Protein AF-A0AAE4V7F0-F1 (afdb_monomer_lite)

Radius of gyration: 28.6 Å; chains: 1; bounding box: 59×64×69 Å

Organism: NCBI:txid1990687

Secondary structure (DSSP, 8-state):
--EEE---STTEEEEE---TTPPP-TTS----EEEEE--TT--HHHHHHHHHHHHTT-EEESS--SHHHHHHHHTSHHHHTT---TTHHHHHHHHHTTSPP------PEEEE-SSSEEEEEES--TT-EE-TT-EEEEEEETTEEEEEE-SSSEEEEEE---TT-EE-TT-EEEEEE---TT---S-----------TTS--HHHHHHHHHHHHTSGGG-HHHHHHHHHTT---HHHHHHHHS-TTT---S-TT---S-TTTS-HHHHHHH-GGG-

pLDDT: mean 82.43, std 15.26, range [31.97, 96.56]

InterPro domains:
  IPR000089 Biotin/lipoyl attachment [PF00364] (112-176)
  IPR000089 Biotin/lipoyl attachment [PS50968] (100-180)
  IPR001882 Biotin-binding site [PS00188] (133-150)
  IPR005482 Biotin carboxylase, C-terminal [PF02785] (2-90)
  IPR005482 Biotin carboxylase, C-terminal [SM00878] (1-90)
  IPR011053 Single hybrid motif [SSF51230] (101-176)
  IPR011054 Rudiment single hybrid motif [SSF51246] (2-92)
  IPR011764 Biotin carboxylation domain [PS50979] (1-94)
  IPR029045 ClpP/crotonase-like domain superfamily [SSF52096] (201-254)
  IPR050856 Biotin-dependent Carboxylase Complex [PTHR18866] (103-177)

Structure (mmCIF, N/CA/C/O backbone):
data_AF-A0AAE4V7F0-F1
#
_entry.id   AF-A0AAE4V7F0-F1
#
loop_
_atom_site.group_PDB
_atom_site.id
_atom_site.type_symbol
_atom_site.label_atom_id
_atom_site.label_alt_id
_atom_site.label_comp_id
_atom_site.label_asym_id
_atom_site.label_entity_id
_atom_site.label_seq_id
_atom_site.pdbx_PDB_ins_code
_atom_site.Cartn_x
_atom_site.Cartn_y
_atom_site.Cartn_z
_atom_site.occupancy
_atom_site.B_iso_or_equiv
_atom_site.auth_seq_id
_atom_site.auth_comp_id
_atom_site.auth_asym_id
_atom_site.auth_atom_id
_atom_site.pdbx_PDB_model_num
ATOM 1 N N . MET A 1 1 ? -16.427 2.294 10.944 1.00 83.00 1 MET A N 1
ATOM 2 C CA . MET A 1 1 ? -15.545 2.966 11.923 1.00 83.00 1 MET A CA 1
ATOM 3 C C . MET A 1 1 ? -16.368 3.385 13.127 1.00 83.00 1 MET A C 1
ATOM 5 O O . MET A 1 1 ? -17.255 4.218 12.983 1.00 83.00 1 MET A O 1
ATOM 9 N N . THR A 1 2 ? -16.129 2.786 14.289 1.00 87.44 2 THR A N 1
ATOM 10 C CA . THR A 1 2 ? -16.886 3.061 15.526 1.00 87.44 2 THR A CA 1
ATOM 11 C C . THR A 1 2 ? -16.327 4.257 16.291 1.00 87.44 2 THR A C 1
ATOM 13 O O . THR A 1 2 ? -17.091 5.006 16.894 1.00 87.44 2 THR A O 1
ATOM 16 N N . ARG A 1 3 ? -15.013 4.485 16.203 1.00 91.06 3 ARG A N 1
ATOM 17 C CA . ARG A 1 3 ? -14.318 5.613 16.829 1.00 91.06 3 ARG A CA 1
ATOM 18 C C . ARG A 1 3 ? -13.253 6.173 15.895 1.00 91.06 3 ARG A C 1
ATOM 20 O O . ARG A 1 3 ? -12.617 5.412 15.165 1.00 91.06 3 ARG A O 1
ATOM 27 N N . PHE A 1 4 ? -13.093 7.494 15.897 1.00 94.00 4 PHE A N 1
ATOM 28 C CA . PHE A 1 4 ? -12.139 8.189 15.039 1.00 94.00 4 PHE A CA 1
ATOM 29 C C . PHE A 1 4 ? -11.652 9.483 15.698 1.00 94.00 4 PHE A C 1
ATOM 31 O O . PHE A 1 4 ? -12.155 10.571 15.412 1.00 94.00 4 PHE A O 1
ATOM 38 N N . ASP A 1 5 ? -10.676 9.343 16.589 1.00 94.12 5 ASP A N 1
ATOM 39 C CA . ASP A 1 5 ? -10.037 10.452 17.287 1.00 94.12 5 ASP A CA 1
ATOM 40 C C . ASP A 1 5 ? -8.651 10.688 16.687 1.00 94.12 5 ASP A C 1
ATOM 42 O O . ASP A 1 5 ? -7.798 9.796 16.655 1.00 94.12 5 ASP A O 1
ATOM 46 N N . LEU A 1 6 ? -8.430 11.906 16.200 1.00 93.81 6 LEU A N 1
ATOM 47 C CA . LEU A 1 6 ? -7.173 12.327 15.598 1.00 93.81 6 LEU A CA 1
ATOM 48 C C . LEU A 1 6 ? -6.489 13.387 16.472 1.00 93.81 6 LEU A C 1
ATOM 50 O O . LEU A 1 6 ? -7.167 14.189 17.118 1.00 93.81 6 LEU A O 1
ATOM 54 N N . PRO A 1 7 ? -5.149 13.431 16.478 1.00 92.44 7 PRO A N 1
ATOM 55 C CA . PRO A 1 7 ? -4.392 14.401 17.246 1.00 92.44 7 PRO A CA 1
ATOM 56 C C . PRO A 1 7 ? -4.632 15.825 16.741 1.00 92.44 7 PRO A C 1
ATOM 58 O O . PRO A 1 7 ? -4.801 16.078 15.547 1.00 92.44 7 PRO A O 1
ATOM 61 N N . ALA A 1 8 ? -4.583 16.774 17.669 1.00 87.81 8 ALA A N 1
ATOM 62 C CA . ALA A 1 8 ? -4.685 18.200 17.399 1.00 87.81 8 ALA A CA 1
ATOM 63 C C . ALA A 1 8 ? -3.716 18.975 18.301 1.00 87.81 8 ALA A C 1
ATOM 65 O O . ALA A 1 8 ? -3.329 18.503 19.370 1.00 87.81 8 ALA A O 1
ATOM 66 N N . GLY A 1 9 ? -3.336 20.184 17.883 1.00 86.25 9 GLY A N 1
ATOM 67 C CA . GLY A 1 9 ? -2.475 21.063 18.671 1.00 86.25 9 GLY A CA 1
ATOM 68 C C . GLY A 1 9 ? -1.437 21.808 17.840 1.00 86.25 9 GLY A C 1
ATOM 69 O O . GLY A 1 9 ? -1.543 21.932 16.622 1.00 86.25 9 GLY A O 1
ATOM 70 N N . SER A 1 10 ? -0.418 22.334 18.519 1.00 88.31 10 SER A N 1
ATOM 71 C CA . SER A 1 10 ? 0.664 23.078 17.871 1.00 88.31 10 SER A CA 1
ATOM 72 C C . SER A 1 10 ? 1.594 22.154 17.080 1.00 88.31 10 SER A C 1
ATOM 74 O O . SER A 1 10 ? 1.962 21.075 17.550 1.00 88.31 10 SER A O 1
ATOM 76 N N . GLY A 1 11 ? 2.001 22.598 15.888 1.00 89.56 11 GLY A N 1
ATOM 77 C CA . GLY A 1 11 ? 2.959 21.875 15.048 1.00 89.56 11 GLY A CA 1
ATOM 78 C C . GLY A 1 11 ? 2.409 20.598 14.409 1.00 89.56 11 GLY A C 1
ATOM 79 O O . GLY A 1 11 ? 3.188 19.803 13.887 1.00 89.56 11 GLY A O 1
ATOM 80 N N . ILE A 1 12 ? 1.090 20.387 14.426 1.00 94.62 12 ILE A N 1
ATOM 81 C CA . ILE A 1 12 ? 0.436 19.267 13.749 1.00 94.62 12 ILE A CA 1
ATOM 82 C C . ILE A 1 12 ? -0.648 19.766 12.795 1.00 94.62 12 ILE A C 1
ATOM 84 O O . ILE A 1 12 ? -1.421 20.669 13.106 1.00 94.62 12 ILE A O 1
ATOM 88 N N . ARG A 1 13 ? -0.693 19.164 11.611 1.00 94.94 13 ARG A N 1
ATOM 89 C CA . ARG A 1 13 ? -1.755 19.303 10.624 1.00 94.94 13 ARG A CA 1
ATOM 90 C C . ARG A 1 13 ? -2.265 17.910 10.302 1.00 94.94 13 ARG A C 1
ATOM 92 O O . ARG A 1 13 ? -1.474 17.016 10.012 1.00 94.94 13 ARG A O 1
ATOM 99 N N . VAL A 1 14 ? -3.580 17.748 10.322 1.00 96.00 14 VAL A N 1
ATOM 100 C CA . VAL A 1 14 ? -4.224 16.502 9.923 1.00 96.00 14 VAL A CA 1
ATOM 101 C C . VAL A 1 14 ? -5.144 16.779 8.745 1.00 96.00 14 VAL A C 1
ATOM 103 O O . VAL A 1 14 ? -5.992 17.664 8.812 1.00 96.00 14 VAL A O 1
ATOM 106 N N . GLU A 1 15 ? -4.951 16.044 7.654 1.00 96.56 15 GLU A N 1
ATOM 107 C CA . GLU A 1 15 ? -5.871 16.024 6.516 1.00 96.56 15 GLU A CA 1
ATOM 108 C C . GLU A 1 15 ? -6.574 14.673 6.513 1.00 96.56 15 GLU A C 1
ATOM 110 O O . GLU A 1 15 ? -5.923 13.648 6.342 1.00 96.56 15 GLU A O 1
ATOM 115 N N . SER A 1 16 ? -7.884 14.650 6.726 1.00 94.56 16 SER A N 1
ATOM 116 C CA . SER A 1 16 ? -8.651 13.411 6.823 1.00 94.56 16 SER A CA 1
ATOM 117 C C . SER A 1 16 ? -10.005 13.574 6.156 1.00 94.56 16 SER A C 1
ATOM 119 O O . SER A 1 16 ? -10.583 14.660 6.180 1.00 94.56 16 SER A O 1
ATOM 121 N N . HIS A 1 17 ? -10.509 12.478 5.603 1.00 92.12 17 HIS A N 1
ATOM 122 C CA . HIS A 1 17 ? -11.903 12.350 5.182 1.00 92.12 17 HIS A CA 1
ATOM 123 C C . HIS A 1 17 ? -12.712 11.440 6.124 1.00 92.12 17 HIS A C 1
ATOM 125 O O . HIS A 1 17 ? -13.937 11.395 6.029 1.00 92.12 17 HIS A O 1
ATOM 131 N N . GLY A 1 18 ? -12.031 10.737 7.038 1.00 90.00 18 GLY A N 1
ATOM 132 C CA . GLY A 1 18 ? -12.641 9.853 8.022 1.00 90.00 18 GLY A CA 1
ATOM 133 C C . GLY A 1 18 ? -13.397 10.602 9.119 1.00 90.00 18 GLY A C 1
ATOM 134 O O . GLY A 1 18 ? -13.024 11.710 9.510 1.00 90.00 18 GLY A O 1
ATOM 135 N N . TYR A 1 19 ? -14.449 9.967 9.629 1.00 90.81 19 TYR A N 1
ATOM 136 C CA . TYR A 1 19 ? -15.232 10.410 10.781 1.00 90.81 19 TYR A CA 1
ATOM 137 C C . TYR A 1 19 ? -15.873 9.202 11.480 1.00 90.81 19 TYR A C 1
ATOM 139 O O . TYR A 1 19 ? -16.030 8.129 10.890 1.00 90.81 19 TYR A O 1
ATOM 147 N N . ALA A 1 20 ? -16.243 9.353 12.754 1.00 91.56 20 ALA A N 1
ATOM 148 C CA . ALA A 1 20 ? -16.927 8.296 13.497 1.00 91.56 20 ALA A CA 1
ATOM 149 C C . ALA A 1 20 ? -18.285 7.969 12.848 1.00 91.56 20 ALA A C 1
ATOM 151 O O . ALA A 1 20 ? -19.056 8.868 12.518 1.00 91.56 20 ALA A O 1
ATOM 152 N N . GLY A 1 21 ? -18.570 6.683 12.651 1.00 87.69 21 GLY A N 1
ATOM 153 C CA . GLY A 1 21 ? -19.746 6.199 11.922 1.00 87.69 21 GLY A CA 1
ATOM 154 C C . GLY A 1 21 ? -19.532 6.007 10.416 1.00 87.69 21 GLY A C 1
ATOM 155 O O . GLY A 1 21 ? -20.387 5.413 9.765 1.00 87.69 21 GLY A O 1
ATOM 156 N N . MET A 1 22 ? -18.395 6.436 9.853 1.00 87.44 22 MET A N 1
ATOM 157 C CA . MET A 1 22 ? -18.078 6.194 8.444 1.00 87.44 22 MET A CA 1
ATOM 158 C C . MET A 1 22 ? -17.949 4.688 8.154 1.00 87.44 22 MET A C 1
ATOM 160 O O . MET A 1 22 ? -17.312 3.942 8.910 1.00 87.44 22 MET A O 1
ATOM 164 N N . GLN A 1 23 ? -18.525 4.249 7.033 1.00 84.31 23 GLN A N 1
ATOM 165 C CA . GLN A 1 23 ? -18.291 2.924 6.462 1.00 84.31 23 GLN A CA 1
ATOM 166 C C . GLN A 1 23 ? -17.117 3.002 5.486 1.00 84.31 23 GLN A C 1
ATOM 168 O O . GLN A 1 23 ? -17.181 3.725 4.494 1.00 84.31 23 GLN A O 1
ATOM 173 N N . ALA A 1 24 ? -16.037 2.281 5.785 1.00 75.56 24 ALA A N 1
ATOM 174 C CA . ALA A 1 24 ? -14.955 2.099 4.830 1.00 75.56 24 ALA A CA 1
ATOM 175 C C . ALA A 1 24 ? -15.425 1.112 3.754 1.00 75.56 24 ALA A C 1
ATOM 177 O O . ALA A 1 24 ? -15.956 0.052 4.081 1.00 75.56 24 ALA A O 1
ATOM 178 N N . THR A 1 25 ? -15.263 1.485 2.489 1.00 77.62 25 THR A N 1
ATOM 179 C CA . THR A 1 25 ? -15.604 0.661 1.324 1.00 77.62 25 THR A CA 1
ATOM 180 C C . THR A 1 25 ? -14.335 0.366 0.534 1.00 77.62 25 THR A C 1
ATOM 182 O O . THR A 1 25 ? -13.353 1.099 0.637 1.00 77.62 25 THR A O 1
ATOM 185 N N . ASN A 1 26 ? -14.360 -0.693 -0.273 1.00 80.19 26 ASN A N 1
ATOM 186 C CA . ASN A 1 26 ? -13.232 -1.062 -1.134 1.00 80.19 26 ASN A CA 1
ATOM 187 C C . ASN A 1 26 ? -13.274 -0.369 -2.507 1.00 80.19 26 ASN A C 1
ATOM 189 O O . ASN A 1 26 ? -12.434 -0.643 -3.359 1.00 80.19 26 ASN A O 1
ATOM 193 N N . ASP A 1 27 ? -14.242 0.523 -2.729 1.00 81.69 27 ASP A N 1
ATOM 194 C CA . ASP A 1 27 ? -14.439 1.206 -4.012 1.00 81.69 27 ASP A CA 1
ATOM 195 C C . ASP A 1 27 ? -13.443 2.360 -4.234 1.00 81.69 27 ASP A C 1
ATOM 197 O O . ASP A 1 27 ? -13.333 2.890 -5.342 1.00 81.69 27 ASP A O 1
ATOM 201 N N . TYR A 1 28 ? -12.717 2.764 -3.186 1.00 86.94 28 TYR A N 1
ATOM 202 C CA . TYR A 1 28 ? -11.815 3.915 -3.180 1.00 86.94 28 TYR A CA 1
ATOM 203 C C . TYR A 1 28 ? -10.464 3.589 -2.532 1.00 86.94 28 TYR A C 1
ATOM 205 O O . TYR A 1 28 ? -10.273 2.534 -1.932 1.00 86.94 28 TYR A O 1
ATOM 213 N N . ASP A 1 29 ? -9.519 4.526 -2.651 1.00 88.50 29 ASP A N 1
ATOM 214 C CA . ASP A 1 29 ? -8.223 4.466 -1.966 1.00 88.50 29 ASP A CA 1
ATOM 215 C C . ASP A 1 29 ? -8.421 4.338 -0.436 1.00 88.50 29 ASP A C 1
ATOM 217 O O . ASP A 1 29 ? -9.157 5.144 0.145 1.00 88.50 29 ASP A O 1
ATOM 221 N N . PRO A 1 30 ? -7.761 3.372 0.239 1.00 88.38 30 PRO A N 1
ATOM 222 C CA . PRO A 1 30 ? -7.876 3.161 1.685 1.00 88.38 30 PRO A CA 1
ATOM 223 C C . PRO A 1 30 ? -7.261 4.273 2.561 1.00 88.38 30 PRO A C 1
ATOM 225 O O . PRO A 1 30 ? -7.275 4.160 3.791 1.00 88.38 30 PRO A O 1
ATOM 228 N N . LEU A 1 31 ? -6.695 5.342 1.990 1.00 94.38 31 LEU A N 1
ATOM 229 C CA . LEU A 1 31 ? -6.087 6.443 2.743 1.00 94.38 31 LEU A CA 1
ATOM 230 C C . LEU A 1 31 ? -7.087 7.189 3.652 1.00 94.38 31 LEU A C 1
ATOM 232 O O . LEU A 1 31 ? -7.765 8.121 3.226 1.00 94.38 31 LEU A O 1
ATOM 236 N N . LEU A 1 32 ? -7.091 6.872 4.951 1.00 93.00 32 LEU A N 1
ATOM 237 C CA . LEU A 1 32 ? -7.962 7.523 5.944 1.00 93.00 32 LEU A CA 1
ATOM 238 C C . LEU A 1 32 ? -7.552 8.969 6.265 1.00 93.00 32 LEU A C 1
ATOM 240 O O . LEU A 1 32 ? -8.375 9.886 6.185 1.00 93.00 32 LEU A O 1
ATOM 244 N N . ALA A 1 33 ? -6.285 9.172 6.637 1.00 94.88 33 ALA A N 1
ATOM 245 C CA . ALA A 1 33 ? -5.770 10.457 7.097 1.00 94.88 33 ALA A CA 1
ATOM 246 C C . ALA A 1 33 ? -4.270 10.622 6.808 1.00 94.88 33 ALA A C 1
ATOM 248 O O . ALA A 1 33 ? -3.502 9.661 6.842 1.00 94.88 33 ALA A O 1
ATOM 249 N N . LYS A 1 34 ? -3.842 11.868 6.597 1.00 96.31 34 LYS A N 1
ATOM 250 C CA . LYS A 1 34 ? -2.440 12.290 6.542 1.00 96.31 34 LYS A CA 1
ATOM 251 C C . LYS A 1 34 ? -2.108 13.059 7.811 1.00 96.31 34 LYS A C 1
ATOM 253 O O . LYS A 1 34 ? -2.697 14.108 8.076 1.00 96.31 34 LYS A O 1
ATOM 258 N N . ILE A 1 35 ? -1.145 12.547 8.569 1.00 95.88 35 ILE A N 1
ATOM 259 C CA . ILE A 1 35 ? -0.650 13.175 9.794 1.00 95.88 35 ILE A CA 1
ATOM 260 C C . ILE A 1 35 ? 0.660 13.884 9.472 1.00 95.88 35 ILE A C 1
ATOM 262 O O . ILE A 1 35 ? 1.642 13.250 9.094 1.00 95.88 35 ILE A O 1
ATOM 266 N N . ILE A 1 36 ? 0.669 15.207 9.594 1.00 95.56 36 ILE A N 1
ATOM 267 C CA . ILE A 1 36 ? 1.799 16.048 9.204 1.00 95.56 36 ILE A CA 1
ATOM 268 C C . ILE A 1 36 ? 2.280 16.797 10.439 1.00 95.56 36 ILE A C 1
ATOM 270 O O . ILE A 1 36 ? 1.576 17.650 10.980 1.00 95.56 36 ILE A O 1
ATOM 274 N N . VAL A 1 37 ? 3.502 16.504 10.870 1.00 94.69 37 VAL A N 1
ATOM 275 C CA . VAL A 1 37 ? 4.146 17.178 11.998 1.00 94.69 37 VAL A CA 1
ATOM 276 C C . VAL A 1 37 ? 5.255 18.088 11.493 1.00 94.69 37 VAL A C 1
ATOM 278 O O . VAL A 1 37 ? 6.054 17.706 10.642 1.00 94.69 37 VAL A O 1
ATOM 281 N N . HIS A 1 38 ? 5.315 19.298 12.038 1.00 93.44 38 HIS A N 1
ATOM 282 C CA . HIS A 1 38 ? 6.357 20.269 11.739 1.00 93.44 38 HIS A CA 1
ATOM 283 C C . HIS A 1 38 ? 6.730 21.061 12.993 1.00 93.44 38 HIS A C 1
ATOM 285 O O . HIS A 1 38 ? 5.889 21.368 13.840 1.00 93.44 38 HIS A O 1
ATOM 291 N N . ARG A 1 39 ? 8.010 21.419 13.110 1.00 93.19 39 ARG A N 1
ATOM 292 C CA . ARG A 1 39 ? 8.510 22.273 14.189 1.00 93.19 39 ARG A CA 1
ATOM 293 C C . ARG A 1 39 ? 9.669 23.119 13.672 1.00 93.19 39 ARG A C 1
ATOM 295 O O . ARG A 1 39 ? 10.677 22.582 13.221 1.00 93.19 39 ARG A O 1
ATOM 302 N N . LEU A 1 40 ? 9.517 24.441 13.716 1.00 90.81 40 LEU A N 1
ATOM 303 C CA . LEU A 1 40 ? 10.538 25.367 13.228 1.00 90.81 40 LEU A CA 1
ATOM 304 C C . LEU A 1 40 ? 11.776 25.330 14.140 1.00 90.81 40 LEU A C 1
ATOM 306 O O . LEU A 1 40 ? 11.641 25.370 15.360 1.00 90.81 40 LEU A O 1
ATOM 310 N N . GLY A 1 41 ? 12.971 25.255 13.547 1.00 90.75 41 GLY A N 1
ATOM 311 C CA . GLY A 1 41 ? 14.244 25.248 14.282 1.00 90.75 41 GLY A CA 1
ATOM 312 C C . GLY A 1 41 ? 14.538 23.966 15.072 1.00 90.75 41 GLY A C 1
ATOM 313 O O . GLY A 1 41 ? 15.456 23.962 15.887 1.00 90.75 41 GLY A O 1
ATOM 314 N N . ALA A 1 42 ? 13.771 22.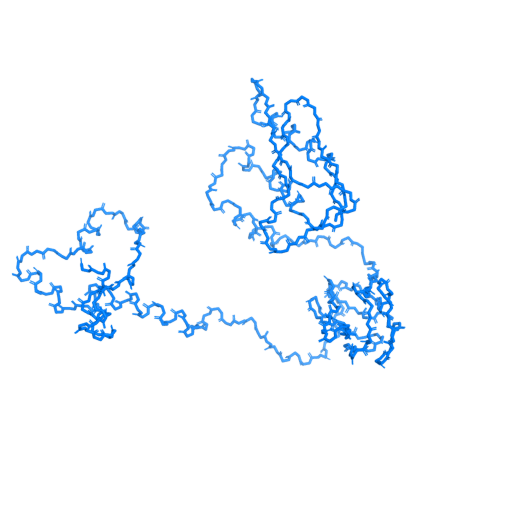894 14.859 1.00 90.81 42 ALA A N 1
ATOM 315 C CA . ALA A 1 42 ? 13.957 21.619 15.542 1.00 90.81 42 ALA A CA 1
ATOM 316 C C . ALA A 1 42 ? 14.861 20.659 14.761 1.00 90.81 42 ALA A C 1
ATOM 318 O O . ALA A 1 42 ? 14.924 20.701 13.531 1.00 90.81 42 ALA A O 1
ATOM 319 N N . THR A 1 43 ? 15.526 19.754 15.477 1.00 91.44 43 THR A N 1
ATOM 320 C CA . THR A 1 43 ? 16.252 18.637 14.859 1.00 91.44 43 THR A CA 1
ATOM 321 C C . THR A 1 43 ? 15.285 17.546 14.396 1.00 91.44 43 THR A C 1
ATOM 323 O O . THR A 1 43 ? 14.172 17.430 14.917 1.00 91.44 43 THR A O 1
ATOM 326 N N . LEU A 1 44 ? 15.716 16.694 13.458 1.00 89.62 44 LEU A N 1
ATOM 327 C CA . LEU A 1 44 ? 14.916 15.551 13.000 1.00 89.62 44 LEU A CA 1
ATOM 328 C C . LEU A 1 44 ? 14.460 14.670 14.174 1.00 89.62 44 LEU A C 1
ATOM 330 O O . LEU A 1 44 ? 13.284 14.343 14.269 1.00 89.62 44 LEU A O 1
ATOM 334 N N . ALA A 1 45 ? 15.353 14.377 15.124 1.00 89.38 45 ALA A N 1
ATOM 335 C CA . ALA A 1 45 ? 15.023 13.599 16.320 1.00 89.38 45 ALA A CA 1
ATOM 336 C C . ALA A 1 45 ? 13.903 14.240 17.164 1.00 89.38 45 ALA A C 1
ATOM 338 O O . ALA A 1 45 ? 13.017 13.543 17.652 1.00 89.38 45 ALA A O 1
ATOM 339 N N . GLN A 1 46 ? 13.896 15.570 17.305 1.00 91.19 46 GLN A N 1
ATOM 340 C CA . GLN A 1 46 ? 12.834 16.284 18.023 1.00 91.19 46 GLN A CA 1
ATOM 341 C C . GLN A 1 46 ? 11.496 16.245 17.274 1.00 91.19 46 GLN A C 1
ATOM 343 O O . GLN A 1 46 ? 10.443 16.174 17.910 1.00 91.19 46 GLN A O 1
ATOM 348 N N . VAL A 1 47 ? 11.527 16.298 15.939 1.00 93.50 47 VAL A N 1
ATOM 349 C CA . VAL A 1 47 ? 10.331 16.170 15.094 1.00 93.50 47 VAL A CA 1
ATOM 350 C C . VAL A 1 47 ? 9.773 14.748 15.163 1.00 93.50 47 VAL A C 1
ATOM 352 O O . VAL A 1 47 ? 8.572 14.593 15.364 1.00 93.50 47 VAL A O 1
ATOM 355 N N . LEU A 1 48 ? 10.629 13.725 15.075 1.00 92.75 48 LEU A N 1
ATOM 356 C CA . LEU A 1 48 ? 10.240 12.315 15.188 1.00 92.75 48 LEU A CA 1
ATOM 357 C C . LEU A 1 48 ? 9.656 11.993 16.569 1.00 92.75 48 LEU A C 1
ATOM 359 O O . LEU A 1 48 ? 8.612 11.358 16.650 1.00 92.75 48 LEU A O 1
ATOM 363 N N . ALA A 1 49 ? 10.256 12.500 17.651 1.00 90.75 49 ALA A N 1
ATOM 364 C CA . ALA A 1 49 ? 9.710 12.336 18.999 1.00 90.75 49 ALA A CA 1
ATOM 365 C C . ALA A 1 49 ? 8.334 13.010 19.161 1.00 90.75 49 ALA A C 1
ATOM 367 O O . ALA A 1 49 ? 7.435 12.462 19.806 1.00 90.75 49 ALA A O 1
ATOM 368 N N . HIS A 1 50 ? 8.145 14.193 18.557 1.00 92.00 50 HIS A N 1
ATOM 369 C CA . HIS A 1 50 ? 6.830 14.841 18.525 1.00 92.00 50 HIS A CA 1
ATOM 370 C C . HIS A 1 50 ? 5.833 14.010 17.721 1.00 92.00 50 HIS A C 1
ATOM 372 O O . HIS A 1 50 ? 4.724 13.801 18.197 1.00 92.00 50 HIS A O 1
ATOM 378 N N . LEU A 1 51 ? 6.226 13.504 16.549 1.00 94.62 51 LEU A N 1
ATOM 379 C CA . LEU A 1 51 ? 5.388 12.639 15.723 1.00 94.62 51 LEU A CA 1
ATOM 380 C C . LEU A 1 51 ? 4.948 11.390 16.488 1.00 94.62 51 LEU A C 1
ATOM 382 O O . LEU A 1 51 ? 3.749 11.150 16.568 1.00 94.62 51 LEU A O 1
ATOM 386 N N . GLU A 1 52 ? 5.869 10.670 17.124 1.00 92.56 52 GLU A N 1
ATOM 387 C CA . GLU A 1 52 ? 5.547 9.468 17.901 1.00 92.56 52 GLU A CA 1
ATOM 388 C C . GLU A 1 52 ? 4.562 9.762 19.044 1.00 92.56 52 GLU A C 1
ATOM 390 O O . GLU A 1 52 ? 3.595 9.029 19.246 1.00 92.56 52 GLU A O 1
ATOM 395 N N . THR A 1 53 ? 4.734 10.899 19.729 1.00 91.38 53 THR A N 1
ATOM 396 C CA . THR A 1 53 ? 3.781 11.356 20.755 1.00 91.38 53 THR A CA 1
ATOM 397 C C . THR A 1 53 ? 2.385 11.576 20.162 1.00 91.38 53 THR A C 1
ATOM 399 O O . THR A 1 53 ? 1.392 11.148 20.743 1.00 91.38 53 THR A O 1
ATOM 402 N N . GLN A 1 54 ? 2.290 12.221 18.992 1.00 93.38 54 GLN A N 1
ATOM 403 C CA . GLN A 1 54 ? 1.003 12.480 18.334 1.00 93.38 54 GLN A CA 1
ATOM 404 C C . GLN A 1 54 ? 0.349 11.199 17.804 1.00 93.38 54 GLN A C 1
ATOM 406 O O . GLN A 1 54 ? -0.871 11.066 17.893 1.00 93.38 54 GLN A O 1
ATOM 411 N N . LEU A 1 55 ? 1.134 10.246 17.292 1.00 93.06 55 LEU A N 1
ATOM 412 C CA . LEU A 1 55 ? 0.621 8.942 16.867 1.00 93.06 55 LEU A CA 1
ATOM 413 C C . LEU A 1 55 ? 0.028 8.154 18.042 1.00 93.06 55 LEU A C 1
ATOM 415 O O . LEU A 1 55 ? -0.952 7.439 17.854 1.00 93.06 55 LEU A O 1
ATOM 419 N N . GLY A 1 56 ? 0.558 8.331 19.257 1.00 90.19 56 GLY A N 1
ATOM 420 C CA . GLY A 1 56 ? -0.001 7.747 20.480 1.00 90.19 56 GLY A CA 1
ATOM 421 C C . GLY A 1 56 ? -1.383 8.280 20.877 1.00 90.19 56 GLY A C 1
ATOM 422 O O . GLY A 1 56 ? -2.064 7.642 21.673 1.00 90.19 56 GLY A O 1
ATOM 423 N N . HIS A 1 57 ? -1.813 9.422 20.332 1.00 91.25 57 HIS A N 1
ATOM 424 C CA . HIS A 1 57 ? -3.141 9.993 20.584 1.00 91.25 57 HIS A CA 1
ATOM 425 C C . HIS A 1 57 ? -4.187 9.569 19.541 1.00 91.25 57 HIS A C 1
ATOM 427 O O . HIS A 1 57 ? -5.361 9.902 19.694 1.00 91.25 57 HIS A O 1
ATOM 433 N N . ILE A 1 58 ? -3.779 8.877 18.470 1.00 94.31 58 ILE A N 1
ATOM 434 C CA . ILE A 1 58 ? -4.701 8.414 17.429 1.00 94.31 58 ILE A CA 1
ATOM 435 C C . ILE A 1 58 ? -5.489 7.218 17.958 1.00 94.31 58 ILE A C 1
ATOM 437 O O . ILE A 1 58 ? -4.902 6.211 18.353 1.00 94.31 58 ILE A O 1
ATOM 441 N N . VAL A 1 59 ? -6.817 7.304 17.890 1.00 93.81 59 VAL A N 1
ATOM 442 C CA . VAL A 1 59 ? -7.713 6.183 18.187 1.00 93.81 59 VAL A CA 1
ATOM 443 C C . VAL A 1 59 ? -8.640 5.967 17.001 1.00 93.81 59 VAL A C 1
ATOM 445 O O . VAL A 1 59 ? -9.508 6.789 16.714 1.00 93.81 59 VAL A O 1
ATOM 448 N N . ILE A 1 60 ? -8.458 4.847 16.305 1.00 92.31 60 ILE A N 1
ATOM 449 C CA . ILE A 1 60 ? -9.305 4.434 15.186 1.00 92.31 60 ILE A CA 1
ATOM 450 C C . ILE A 1 60 ? -9.799 3.024 15.483 1.00 92.31 60 ILE A C 1
ATOM 452 O O . ILE A 1 60 ? -8.997 2.105 15.616 1.00 92.31 60 ILE A O 1
ATOM 456 N N . GLU A 1 61 ? -11.116 2.861 15.582 1.00 91.25 61 GLU A N 1
ATOM 457 C CA . GLU A 1 61 ? -11.750 1.579 15.895 1.00 91.25 61 GLU A CA 1
ATOM 458 C C . GLU A 1 61 ? -12.751 1.176 14.804 1.00 91.25 61 GLU A C 1
ATOM 460 O O . GLU A 1 61 ? -13.378 2.010 14.135 1.00 91.25 61 GLU A O 1
ATOM 465 N N . GLY A 1 62 ? -12.919 -0.134 14.627 1.00 86.06 62 GLY A N 1
ATOM 466 C CA . GLY A 1 62 ? -13.851 -0.723 13.665 1.00 86.06 62 GLY A CA 1
ATOM 467 C C . GLY A 1 62 ? -13.337 -0.802 12.224 1.00 86.06 62 GLY A C 1
ATOM 468 O O . GLY A 1 62 ? -14.104 -1.191 11.352 1.00 86.06 62 GLY A O 1
ATOM 469 N N . VAL A 1 63 ? -12.081 -0.425 11.963 1.00 87.56 63 VAL A N 1
ATOM 470 C CA . VAL A 1 63 ? -11.354 -0.724 10.716 1.00 87.56 63 VAL A CA 1
ATOM 471 C C . VAL A 1 63 ? -9.882 -1.007 11.040 1.00 87.56 63 VAL A C 1
ATOM 473 O O . VAL A 1 63 ? -9.326 -0.332 11.911 1.00 87.56 63 VAL A O 1
ATOM 476 N N . PRO A 1 64 ? -9.232 -1.977 10.373 1.00 84.94 64 PRO A N 1
ATOM 477 C CA . PRO A 1 64 ? -7.796 -2.182 10.519 1.00 84.94 64 PRO A CA 1
ATOM 478 C C . PRO A 1 64 ? -7.026 -0.985 9.942 1.00 84.94 64 PRO A C 1
ATOM 480 O O . PRO A 1 64 ? -7.434 -0.391 8.944 1.00 84.94 64 PRO A O 1
ATOM 483 N N . THR A 1 65 ? -5.900 -0.626 10.562 1.00 89.44 65 THR A N 1
ATOM 484 C CA . THR A 1 65 ? -5.034 0.467 10.091 1.00 89.44 65 THR A CA 1
ATOM 485 C C . THR A 1 65 ? -3.569 0.050 10.107 1.00 89.44 65 THR A C 1
ATOM 487 O O . THR A 1 65 ? -3.158 -0.806 10.888 1.00 89.44 65 THR A O 1
ATOM 490 N N . ASN A 1 66 ? -2.753 0.699 9.278 1.00 92.06 66 ASN A N 1
ATOM 491 C CA . ASN A 1 66 ? -1.302 0.510 9.263 1.00 92.06 66 ASN A CA 1
ATOM 492 C C . ASN A 1 66 ? -0.573 1.310 10.363 1.00 92.06 66 ASN A C 1
ATOM 494 O O . ASN A 1 66 ? 0.654 1.378 10.347 1.00 92.06 66 ASN A O 1
ATOM 498 N N . LEU A 1 67 ? -1.287 1.911 11.324 1.00 91.94 67 LEU A N 1
ATOM 499 C CA . LEU A 1 67 ? -0.687 2.716 12.391 1.00 91.94 67 LEU A CA 1
ATOM 500 C C . LEU A 1 67 ? 0.388 1.957 13.199 1.00 91.94 67 LEU A C 1
ATOM 502 O O . LEU A 1 67 ? 1.452 2.540 13.419 1.00 91.94 67 LEU A O 1
ATOM 506 N N . PRO A 1 68 ? 0.198 0.678 13.595 1.00 89.69 68 PRO A N 1
ATOM 507 C CA . PRO A 1 68 ? 1.242 -0.075 14.294 1.00 89.69 68 PRO A CA 1
ATOM 508 C C . PRO A 1 68 ? 2.513 -0.243 13.453 1.00 89.69 68 PRO A C 1
ATOM 510 O O . PRO A 1 68 ? 3.618 -0.062 13.963 1.00 89.69 68 PRO A O 1
ATOM 513 N N . LEU A 1 69 ? 2.359 -0.509 12.150 1.00 90.12 69 LEU A N 1
ATOM 514 C CA . LEU A 1 69 ? 3.480 -0.609 11.215 1.00 90.12 69 LEU A CA 1
ATOM 515 C C . LEU A 1 69 ? 4.229 0.724 11.113 1.00 90.12 69 LEU A C 1
ATOM 517 O O . LEU A 1 69 ? 5.451 0.743 11.221 1.00 90.12 69 LEU A O 1
ATOM 521 N N . LEU A 1 70 ? 3.513 1.840 10.951 1.00 92.88 70 LEU A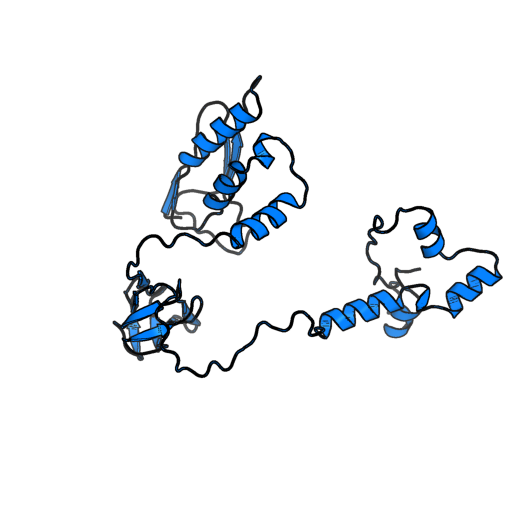 N 1
ATOM 522 C CA . LEU A 1 70 ? 4.128 3.166 10.850 1.00 92.88 70 LEU A CA 1
ATOM 523 C C . LEU A 1 70 ? 4.942 3.516 12.102 1.00 92.88 70 LEU A C 1
ATOM 525 O O . LEU A 1 70 ? 6.064 4.000 11.977 1.00 92.88 70 LEU A O 1
ATOM 529 N N . ARG A 1 71 ? 4.421 3.223 13.300 1.00 91.50 71 ARG A N 1
ATOM 530 C CA . ARG A 1 71 ? 5.150 3.428 14.564 1.00 91.50 71 ARG A CA 1
ATOM 531 C C . ARG A 1 71 ? 6.397 2.549 14.654 1.00 91.50 71 ARG A C 1
ATOM 533 O O . ARG A 1 71 ? 7.459 3.023 15.042 1.00 91.50 71 ARG A O 1
ATOM 540 N N . SER A 1 72 ? 6.286 1.290 14.233 1.00 91.31 72 SER A N 1
ATOM 541 C CA . SER A 1 72 ? 7.415 0.355 14.211 1.00 91.31 72 SER A CA 1
ATOM 542 C C . SER A 1 72 ? 8.522 0.802 13.247 1.00 91.31 72 SER A C 1
ATOM 544 O O . SER A 1 72 ? 9.702 0.775 13.596 1.00 91.31 72 SER A O 1
ATOM 546 N N . VAL A 1 73 ? 8.144 1.302 12.066 1.00 91.25 73 VAL A N 1
ATOM 547 C CA . VAL A 1 73 ? 9.076 1.867 11.083 1.00 91.25 73 VAL A CA 1
ATOM 548 C C . VAL A 1 73 ? 9.755 3.125 11.627 1.00 91.25 73 VAL A C 1
ATOM 550 O O . VAL A 1 73 ? 10.970 3.247 11.511 1.00 91.25 73 VAL A O 1
ATOM 553 N N . LEU A 1 74 ? 9.007 4.040 12.255 1.00 91.25 74 LEU A N 1
ATOM 554 C CA . LEU A 1 74 ? 9.555 5.275 12.837 1.00 91.25 74 LEU A CA 1
ATOM 555 C C . LEU A 1 74 ? 10.572 5.022 13.959 1.00 91.25 74 LEU A C 1
ATOM 557 O O . LEU A 1 74 ? 11.435 5.870 14.192 1.00 91.25 74 LEU A O 1
ATOM 561 N N . ALA A 1 75 ? 10.483 3.874 14.633 1.00 89.19 75 ALA A N 1
ATOM 562 C CA . ALA A 1 75 ? 11.432 3.457 15.658 1.00 89.19 75 ALA A CA 1
ATOM 563 C C . ALA A 1 75 ? 12.750 2.888 15.090 1.00 89.19 75 ALA A C 1
ATOM 565 O O . ALA A 1 75 ? 13.706 2.723 15.851 1.00 89.19 75 ALA A O 1
ATOM 566 N N . ASP A 1 76 ? 12.840 2.594 13.784 1.00 91.00 76 ASP A N 1
ATOM 567 C CA . ASP A 1 76 ? 14.073 2.080 13.176 1.00 91.00 76 ASP A CA 1
ATOM 568 C C . ASP A 1 76 ? 15.176 3.168 13.198 1.00 91.00 76 ASP A C 1
ATOM 570 O O . ASP A 1 76 ? 14.958 4.298 12.736 1.00 91.00 76 ASP A O 1
ATOM 574 N N . PRO A 1 77 ? 16.391 2.854 13.697 1.00 89.44 77 PRO A N 1
ATOM 575 C CA . PRO A 1 77 ? 17.508 3.795 13.734 1.00 89.44 77 PRO A CA 1
ATOM 576 C C . PRO A 1 77 ? 17.833 4.443 12.381 1.00 89.44 77 PRO A C 1
ATOM 578 O O . PRO A 1 77 ? 18.268 5.600 12.357 1.00 89.44 77 PRO A O 1
ATOM 581 N N . ALA A 1 78 ? 17.586 3.751 11.263 1.00 90.31 78 ALA A N 1
ATOM 582 C CA . ALA A 1 78 ? 17.810 4.270 9.917 1.00 90.31 78 ALA A CA 1
ATOM 583 C C . ALA A 1 78 ? 16.961 5.515 9.609 1.00 90.31 78 ALA A C 1
ATOM 585 O O . ALA A 1 78 ? 17.440 6.405 8.902 1.00 90.31 78 ALA A O 1
ATOM 586 N N . ILE A 1 79 ? 15.754 5.627 10.183 1.00 90.94 79 ILE A N 1
ATOM 587 C CA . ILE A 1 79 ? 14.908 6.824 10.062 1.00 90.94 79 ILE A CA 1
ATOM 588 C C . ILE A 1 79 ? 15.565 8.002 10.780 1.00 90.94 79 ILE A C 1
ATOM 590 O O . ILE A 1 79 ? 15.747 9.074 10.203 1.00 90.94 79 ILE A O 1
ATOM 594 N N . SER A 1 80 ? 15.959 7.797 12.040 1.00 86.75 80 SER A N 1
ATOM 595 C CA . SER A 1 80 ? 16.559 8.854 12.863 1.00 86.75 80 SER A CA 1
ATOM 596 C C . SER A 1 80 ? 17.907 9.340 12.316 1.00 86.75 80 SER A C 1
ATOM 598 O O . SER A 1 80 ? 18.232 10.521 12.440 1.00 86.75 80 SER A O 1
ATOM 600 N N . GLY A 1 81 ? 18.659 8.441 11.671 1.00 86.00 81 GLY A N 1
ATOM 601 C CA . GLY A 1 81 ? 19.931 8.730 11.013 1.00 86.00 81 GLY A CA 1
ATOM 602 C C . GLY A 1 81 ? 19.810 9.236 9.573 1.00 86.00 81 GLY A C 1
ATOM 603 O O . GLY A 1 81 ? 20.828 9.596 8.987 1.00 86.00 81 GLY A O 1
ATOM 604 N N . GLY A 1 82 ? 18.605 9.263 8.988 1.00 86.19 82 GLY A N 1
ATOM 605 C CA . GLY A 1 82 ? 18.388 9.679 7.598 1.00 86.19 82 GLY A CA 1
ATOM 606 C C . GLY A 1 82 ? 19.020 8.750 6.551 1.00 86.19 82 GLY A C 1
ATOM 607 O O . GLY A 1 82 ? 19.275 9.178 5.430 1.00 86.19 82 GLY A O 1
ATOM 608 N N . ALA A 1 83 ? 19.283 7.490 6.900 1.00 88.06 83 ALA A N 1
ATOM 609 C CA . ALA A 1 83 ? 19.979 6.511 6.062 1.00 88.06 83 ALA A CA 1
ATOM 610 C C . ALA A 1 83 ? 19.010 5.660 5.214 1.00 88.06 83 ALA A C 1
ATOM 612 O O . ALA A 1 83 ? 19.214 4.461 5.033 1.00 88.06 83 ALA A O 1
ATOM 613 N N . MET A 1 84 ? 17.922 6.265 4.733 1.00 91.31 84 MET A N 1
ATOM 614 C CA . MET A 1 84 ? 16.851 5.564 4.020 1.00 91.31 84 MET A CA 1
ATOM 615 C C . MET A 1 84 ? 17.101 5.534 2.509 1.00 91.31 84 MET A C 1
ATOM 617 O O . MET A 1 84 ? 17.454 6.548 1.907 1.00 91.31 84 MET A O 1
ATOM 621 N N . THR A 1 85 ? 16.844 4.388 1.884 1.00 93.75 85 THR A N 1
ATOM 622 C CA . THR A 1 85 ? 16.784 4.218 0.424 1.00 93.75 85 THR A CA 1
ATOM 623 C C . THR A 1 85 ? 15.336 4.021 -0.025 1.00 93.75 85 THR A C 1
ATOM 625 O O . THR A 1 85 ? 14.429 3.864 0.792 1.00 93.75 85 THR A O 1
ATOM 628 N N . THR A 1 86 ? 15.094 3.974 -1.336 1.00 93.75 86 THR A N 1
ATOM 629 C CA . THR A 1 86 ? 13.761 3.651 -1.870 1.00 93.75 86 THR A CA 1
ATOM 630 C C . THR A 1 86 ? 13.334 2.204 -1.610 1.00 93.75 86 THR A C 1
ATOM 632 O O . THR A 1 86 ? 12.146 1.929 -1.688 1.00 93.75 86 THR A O 1
ATOM 635 N N . SER A 1 87 ? 14.269 1.297 -1.298 1.00 92.81 87 SER A N 1
ATOM 636 C CA . SER A 1 87 ? 13.986 -0.102 -0.927 1.00 92.81 87 SER A CA 1
ATOM 637 C C . SER A 1 87 ? 13.786 -0.305 0.576 1.00 92.81 87 SER A C 1
ATOM 639 O O . SER A 1 87 ? 13.434 -1.398 1.004 1.00 92.81 87 SER A O 1
ATOM 641 N N . PHE A 1 88 ? 14.009 0.731 1.393 1.00 93.44 88 PHE A N 1
ATOM 642 C CA . PHE A 1 88 ? 14.099 0.594 2.846 1.00 93.44 88 PHE A CA 1
ATOM 643 C C . PHE A 1 88 ? 12.879 -0.091 3.476 1.00 93.44 88 PHE A C 1
ATOM 645 O O . PHE A 1 88 ? 13.042 -0.913 4.372 1.00 93.44 88 PHE A O 1
ATOM 652 N N . VAL A 1 89 ? 11.664 0.243 3.030 1.00 90.88 89 VAL A N 1
ATOM 653 C CA . VAL A 1 89 ? 10.435 -0.341 3.591 1.00 90.88 89 VAL A CA 1
ATOM 654 C C . VAL A 1 89 ? 10.321 -1.824 3.236 1.00 90.88 89 VAL A C 1
ATOM 656 O O . VAL A 1 89 ? 9.987 -2.622 4.108 1.00 90.88 89 VAL A O 1
ATOM 659 N N . ASP A 1 90 ? 10.662 -2.208 2.007 1.00 90.12 90 ASP A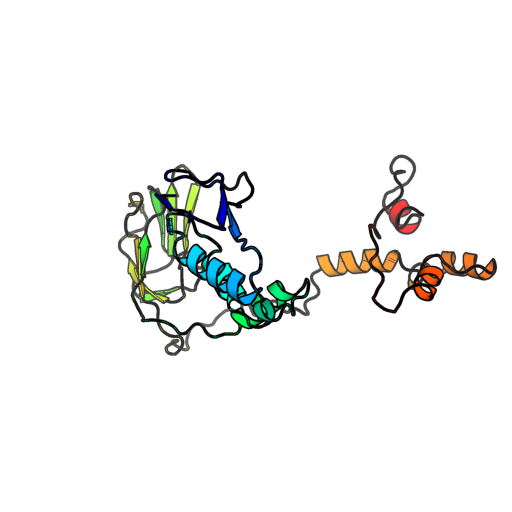 N 1
ATOM 660 C CA . ASP A 1 90 ? 10.655 -3.609 1.572 1.00 90.12 90 ASP A CA 1
ATOM 661 C C . ASP A 1 90 ? 11.687 -4.421 2.370 1.00 90.12 90 ASP A C 1
ATOM 663 O O . ASP A 1 90 ? 11.370 -5.464 2.948 1.00 90.12 90 ASP A O 1
ATOM 667 N N . ASP A 1 91 ? 12.902 -3.881 2.501 1.00 89.19 91 ASP A N 1
ATOM 668 C CA . ASP A 1 91 ? 13.986 -4.473 3.288 1.00 89.19 91 ASP A CA 1
ATOM 669 C C . ASP A 1 91 ? 13.618 -4.566 4.780 1.00 89.19 91 ASP A C 1
ATOM 671 O O . ASP A 1 91 ? 13.966 -5.528 5.468 1.00 89.19 91 ASP A O 1
ATOM 675 N N . TYR A 1 92 ? 12.906 -3.569 5.312 1.00 89.25 92 TYR A N 1
ATOM 676 C CA . TYR A 1 92 ? 12.402 -3.572 6.682 1.00 89.25 92 TYR A CA 1
ATOM 677 C C . TYR A 1 92 ? 11.377 -4.686 6.896 1.00 89.25 92 TYR A C 1
ATOM 679 O O . TYR A 1 92 ? 11.524 -5.461 7.840 1.00 89.25 92 TYR A O 1
ATOM 687 N N . LEU A 1 93 ? 10.384 -4.804 6.012 1.00 88.06 93 LEU A N 1
ATOM 688 C CA . LEU A 1 93 ? 9.345 -5.830 6.099 1.00 88.06 93 LEU A CA 1
ATOM 689 C C . LEU A 1 93 ? 9.932 -7.240 5.995 1.00 88.06 93 LEU A C 1
ATOM 691 O O . LEU A 1 93 ? 9.540 -8.119 6.760 1.00 88.06 93 LEU A O 1
ATOM 695 N N . LEU A 1 94 ? 10.920 -7.453 5.122 1.00 86.88 94 LEU A N 1
ATOM 696 C CA . LEU A 1 94 ? 11.632 -8.731 4.999 1.00 86.88 94 LEU A CA 1
ATOM 697 C C . LEU A 1 94 ? 12.454 -9.088 6.247 1.00 86.88 94 LEU A C 1
ATOM 699 O O . LEU A 1 94 ? 12.630 -10.269 6.548 1.00 86.88 94 LEU A O 1
ATOM 703 N N . ARG A 1 95 ? 12.979 -8.091 6.970 1.00 83.06 95 ARG A N 1
ATOM 704 C CA . ARG A 1 95 ? 13.699 -8.302 8.238 1.00 83.06 95 ARG A CA 1
ATOM 705 C C . ARG A 1 95 ? 12.742 -8.540 9.404 1.00 83.06 95 ARG A C 1
ATOM 707 O O . ARG A 1 95 ? 13.016 -9.407 10.227 1.00 83.06 95 ARG A O 1
ATOM 714 N N . SER A 1 96 ? 11.644 -7.790 9.483 1.00 70.50 96 SER A N 1
ATOM 715 C CA . SER A 1 96 ? 10.686 -7.869 10.591 1.00 70.50 96 SER A CA 1
ATOM 716 C C . SER A 1 96 ? 9.832 -9.134 10.538 1.00 70.50 96 SER A C 1
ATOM 718 O O . SER A 1 96 ? 9.580 -9.729 11.579 1.00 70.50 96 SER A O 1
ATOM 720 N N . SER A 1 97 ? 9.497 -9.627 9.342 1.00 62.53 97 SER A N 1
ATOM 721 C CA . SER A 1 97 ? 8.849 -10.937 9.149 1.00 62.53 97 SER A CA 1
ATOM 722 C C . SER A 1 97 ? 9.738 -12.135 9.520 1.00 62.53 97 SER A C 1
ATOM 724 O O . SER A 1 97 ? 9.247 -13.256 9.611 1.00 62.53 97 SER A O 1
ATOM 726 N N . ARG A 1 98 ? 11.034 -11.911 9.788 1.00 52.22 98 ARG A N 1
ATOM 727 C CA . ARG A 1 98 ? 11.971 -12.917 10.322 1.00 52.22 98 ARG A CA 1
ATOM 728 C C . ARG A 1 98 ? 12.160 -12.831 11.840 1.00 52.22 98 ARG A C 1
ATOM 730 O O . ARG A 1 98 ? 12.920 -13.626 12.390 1.00 52.22 98 ARG A O 1
ATOM 737 N N . ILE A 1 99 ? 11.511 -11.882 12.519 1.00 40.09 99 ILE A N 1
ATOM 738 C CA . ILE A 1 99 ? 11.507 -11.816 13.982 1.00 40.09 99 ILE A CA 1
ATOM 739 C C . ILE A 1 99 ? 10.379 -12.734 14.469 1.00 40.09 99 ILE A C 1
ATOM 741 O O . ILE A 1 99 ? 9.223 -12.480 14.129 1.00 40.09 99 ILE A O 1
ATOM 745 N N . PRO A 1 100 ? 10.669 -13.793 15.250 1.00 35.78 100 PRO A N 1
ATOM 746 C CA . PRO A 1 100 ? 9.617 -14.585 15.867 1.00 35.78 100 PRO A CA 1
ATOM 747 C C . PRO A 1 100 ? 8.818 -13.659 16.783 1.00 35.78 100 PRO A C 1
ATOM 749 O O . PRO A 1 100 ? 9.360 -13.091 17.733 1.00 35.78 100 PRO A O 1
ATOM 752 N N . VAL A 1 101 ? 7.540 -13.469 16.463 1.00 37.06 101 VAL A N 1
ATOM 753 C CA . VAL A 1 101 ? 6.600 -12.793 17.355 1.00 37.06 101 VAL A CA 1
ATOM 754 C C . VAL A 1 101 ? 6.621 -13.580 18.662 1.00 37.06 101 VAL A C 1
ATOM 756 O O . VAL A 1 101 ? 6.323 -14.774 18.669 1.00 37.06 101 VAL A O 1
ATOM 759 N N . GLN A 1 102 ? 7.040 -12.939 19.756 1.00 31.97 102 GLN A N 1
ATOM 760 C CA . GLN A 1 102 ? 6.852 -13.512 21.082 1.00 31.97 102 GLN A CA 1
ATOM 761 C C . GLN A 1 102 ? 5.349 -13.709 21.260 1.00 31.97 102 GLN A C 1
ATOM 763 O O . GLN A 1 102 ? 4.590 -12.744 21.257 1.00 31.97 102 GLN A O 1
ATOM 768 N N . ALA A 1 103 ? 4.936 -14.974 21.324 1.00 34.78 103 ALA A N 1
ATOM 769 C CA . ALA A 1 103 ? 3.573 -15.366 21.618 1.00 34.78 103 ALA A CA 1
ATOM 770 C C . ALA A 1 103 ? 3.226 -14.852 23.020 1.00 34.78 103 ALA A C 1
ATOM 772 O O . ALA A 1 103 ? 3.658 -15.425 24.019 1.00 34.78 103 ALA A O 1
ATOM 773 N N . GLU A 1 104 ? 2.498 -13.742 23.091 1.00 33.66 104 GLU A N 1
ATOM 774 C CA . GLU A 1 104 ? 1.830 -13.350 24.324 1.00 33.66 104 GLU A CA 1
ATOM 775 C C . GLU A 1 104 ? 0.594 -14.237 24.495 1.00 33.66 104 GLU A C 1
ATOM 777 O O . GLU A 1 104 ? -0.263 -14.292 23.619 1.00 33.66 104 GLU A O 1
ATOM 782 N N . ASP A 1 105 ? 0.607 -14.972 25.609 1.00 34.44 105 ASP A N 1
ATOM 783 C CA . ASP A 1 105 ? -0.421 -15.798 26.237 1.00 34.44 105 ASP A CA 1
ATOM 784 C C . ASP A 1 105 ? -1.409 -16.561 25.342 1.00 34.44 105 ASP A C 1
ATOM 786 O O . ASP A 1 105 ? -2.268 -16.019 24.652 1.00 34.44 105 ASP A O 1
ATOM 790 N N . SER A 1 106 ? -1.354 -17.887 25.488 1.00 46.41 106 SER A N 1
ATOM 791 C CA . SER A 1 106 ? -2.346 -18.848 25.009 1.00 46.41 106 SER A CA 1
ATOM 792 C C . SER A 1 106 ? -3.729 -18.531 25.591 1.00 46.41 106 SER A C 1
ATOM 794 O O . SER A 1 106 ? -4.119 -19.058 26.632 1.00 46.41 106 SER A O 1
ATOM 796 N N . GLN A 1 107 ? -4.472 -17.648 24.929 1.00 56.41 107 GLN A N 1
ATOM 797 C CA . GLN A 1 107 ? -5.876 -17.392 25.213 1.00 56.41 107 GLN A CA 1
ATOM 798 C C . GLN A 1 107 ? -6.727 -17.964 24.086 1.00 56.41 107 GLN A C 1
ATOM 800 O O . GLN A 1 107 ? -6.482 -17.741 22.899 1.00 56.41 107 GLN A O 1
ATOM 805 N N . ALA A 1 108 ? -7.735 -18.737 24.481 1.00 67.69 108 ALA A N 1
ATOM 806 C CA . ALA A 1 108 ? -8.755 -19.217 23.572 1.00 67.69 108 ALA A CA 1
ATOM 807 C C . ALA A 1 108 ? -9.437 -18.020 22.886 1.00 67.69 108 ALA A C 1
ATOM 809 O O . ALA A 1 108 ? -9.879 -17.079 23.543 1.00 67.69 108 ALA A O 1
ATOM 810 N N . THR A 1 109 ? -9.482 -18.042 21.557 1.00 79.12 109 THR A N 1
ATOM 811 C CA . THR A 1 109 ? -10.070 -16.999 20.716 1.00 79.12 109 THR A CA 1
ATOM 812 C C . THR A 1 109 ? -11.464 -17.433 20.276 1.00 79.12 109 THR A C 1
ATOM 814 O O . THR A 1 109 ? -11.623 -18.471 19.636 1.00 79.12 109 THR A O 1
ATOM 817 N N . ASP A 1 110 ? -12.482 -16.638 20.598 1.00 85.25 110 ASP A N 1
ATOM 818 C CA . ASP A 1 110 ? -13.853 -16.882 20.141 1.00 85.25 110 ASP A CA 1
ATOM 819 C C . ASP A 1 110 ? -14.042 -16.401 18.688 1.00 85.25 110 ASP A C 1
ATOM 821 O O . ASP A 1 110 ? -13.662 -15.287 18.325 1.00 85.25 110 ASP A O 1
ATOM 825 N N . LEU A 1 111 ? -14.659 -17.244 17.859 1.00 85.38 111 LEU A N 1
ATOM 826 C CA . LEU A 1 111 ? -15.021 -16.983 16.466 1.00 85.38 111 LEU A CA 1
ATOM 827 C C . LEU A 1 111 ? -16.506 -16.629 16.375 1.00 85.38 111 LEU A C 1
ATOM 829 O O . LEU A 1 111 ? -17.365 -17.358 16.884 1.00 85.38 111 LEU A O 1
ATOM 833 N N . PHE A 1 112 ? -16.816 -15.529 15.692 1.00 88.38 112 PHE A N 1
ATOM 834 C CA . PHE A 1 112 ? -18.168 -14.974 15.592 1.00 88.38 112 PHE A CA 1
ATOM 835 C C . PHE A 1 112 ? -18.676 -14.969 14.148 1.00 88.38 112 PHE A C 1
ATOM 837 O O . PHE A 1 112 ? -17.897 -14.837 13.206 1.00 88.38 112 PHE A O 1
ATOM 844 N N . ALA A 1 113 ? -19.995 -15.083 13.982 1.00 85.19 113 ALA A N 1
ATOM 845 C CA . ALA A 1 113 ? -20.663 -14.980 12.692 1.00 85.19 113 ALA A CA 1
ATOM 846 C C . ALA A 1 113 ? -20.593 -13.531 12.159 1.00 85.19 113 ALA A C 1
ATOM 848 O O . ALA A 1 113 ? -21.113 -12.628 12.823 1.00 85.19 113 ALA A O 1
ATOM 849 N N . PRO A 1 114 ? -19.993 -13.282 10.978 1.00 83.50 114 PRO A N 1
ATOM 850 C CA . PRO A 1 114 ? -19.865 -11.935 10.414 1.00 83.50 114 PRO A CA 1
ATOM 851 C C . PRO A 1 114 ? -21.199 -11.363 9.915 1.00 83.50 114 PRO A C 1
ATOM 853 O O . PRO A 1 114 ? -21.332 -10.154 9.759 1.00 83.50 114 PRO A O 1
ATOM 856 N N . SER A 1 115 ? -22.178 -12.226 9.648 1.00 85.00 115 SER A N 1
ATOM 857 C CA . SER A 1 115 ? -23.521 -11.874 9.196 1.00 85.00 115 SER A CA 1
ATOM 858 C C . SER A 1 115 ? -24.526 -12.927 9.672 1.00 85.00 115 SER A C 1
ATOM 860 O O . SER A 1 115 ? -24.146 -14.032 10.065 1.00 85.00 115 SER A O 1
ATOM 862 N N . ALA A 1 116 ? -25.816 -12.581 9.673 1.00 84.88 116 ALA A N 1
ATOM 863 C CA . ALA A 1 116 ? -26.873 -13.540 9.980 1.00 84.88 116 ALA A CA 1
ATOM 864 C C . ALA A 1 116 ? -27.100 -14.490 8.791 1.00 84.88 116 ALA A C 1
ATOM 866 O O . ALA A 1 116 ? -27.320 -14.029 7.669 1.00 84.88 116 ALA A O 1
ATOM 867 N N . GLY A 1 117 ? -27.094 -15.800 9.029 1.00 87.69 117 GLY A N 1
ATOM 868 C CA . GLY A 1 117 ? -27.152 -16.807 7.968 1.00 87.69 117 GLY A CA 1
ATOM 869 C C . GLY A 1 117 ? -27.379 -18.223 8.487 1.00 87.69 117 GLY A C 1
ATOM 870 O O . GLY A 1 117 ? -27.477 -18.448 9.691 1.00 87.69 117 GLY A O 1
ATOM 871 N N . THR A 1 118 ? -27.482 -19.184 7.572 1.00 87.06 118 THR A N 1
ATOM 872 C CA . THR A 1 118 ? -27.599 -20.612 7.910 1.00 87.06 118 THR A CA 1
ATOM 873 C C . THR A 1 118 ? -26.237 -21.279 7.779 1.00 87.06 118 THR A C 1
ATOM 875 O O . THR A 1 118 ? -25.542 -21.051 6.794 1.00 87.06 118 THR A O 1
ATOM 878 N N . VAL A 1 119 ? -25.840 -22.102 8.747 1.00 86.81 119 VAL A N 1
ATOM 879 C CA . VAL A 1 119 ? -24.567 -22.835 8.692 1.00 86.81 119 VAL A CA 1
ATOM 880 C C . VAL A 1 119 ? -24.645 -23.918 7.612 1.00 86.81 119 VAL A C 1
ATOM 882 O O . VAL A 1 119 ? -25.445 -24.846 7.725 1.00 86.81 119 VAL A O 1
ATOM 885 N N . VAL A 1 120 ? -23.811 -23.821 6.579 1.00 85.81 120 VAL A N 1
ATOM 886 C CA . VAL A 1 120 ? -23.753 -24.782 5.462 1.00 85.81 120 VAL A CA 1
ATOM 887 C C . VAL A 1 120 ? -22.748 -25.891 5.738 1.00 85.81 120 VAL A C 1
ATOM 889 O O . VAL A 1 120 ? -23.007 -27.058 5.449 1.00 85.81 120 VAL A O 1
ATOM 892 N N . SER A 1 121 ? -21.600 -25.542 6.310 1.00 83.50 121 SER A N 1
ATOM 893 C CA . SER A 1 121 ? -20.547 -26.498 6.632 1.00 83.50 121 SER A CA 1
ATOM 894 C C . SER A 1 121 ? -19.723 -26.024 7.824 1.00 83.50 121 SER A C 1
ATOM 896 O O . SER A 1 121 ? -19.668 -24.834 8.139 1.00 83.50 121 SER A O 1
ATOM 898 N N . ILE A 1 122 ? -19.103 -26.982 8.507 1.00 84.81 122 ILE A N 1
ATOM 899 C CA . ILE A 1 122 ? -18.185 -26.762 9.623 1.00 84.81 122 ILE A CA 1
ATOM 900 C C . ILE A 1 122 ? -16.986 -27.666 9.356 1.00 84.81 122 ILE A C 1
ATOM 902 O O . ILE A 1 122 ? -17.172 -28.834 9.010 1.00 84.81 122 ILE A O 1
ATOM 906 N N . ALA A 1 123 ? -15.772 -27.139 9.495 1.00 71.12 123 ALA A N 1
ATOM 907 C CA . ALA A 1 123 ? -14.549 -27.872 9.187 1.00 71.12 123 ALA A CA 1
ATOM 908 C C . ALA A 1 123 ? -14.298 -29.069 10.107 1.00 71.12 123 ALA A C 1
ATOM 910 O O . ALA A 1 123 ? -13.502 -29.931 9.748 1.00 71.12 123 ALA A O 1
ATOM 911 N N . GLY A 1 124 ? -14.972 -29.163 11.260 1.00 70.50 124 GLY A N 1
ATOM 912 C CA . GLY A 1 124 ? -14.712 -30.235 12.208 1.00 70.50 124 GLY A CA 1
ATOM 913 C C . GLY A 1 124 ? -15.545 -30.249 13.479 1.00 70.50 124 GLY A C 1
ATOM 914 O O . GLY A 1 124 ? -16.352 -29.358 13.745 1.00 70.50 124 GLY A O 1
ATOM 915 N N . GLU A 1 125 ? -15.295 -31.274 14.292 1.00 71.50 125 GLU A N 1
ATOM 916 C CA . GLU A 1 125 ? -15.817 -31.405 15.654 1.00 71.50 125 GLU A CA 1
ATOM 917 C C . GLU A 1 125 ? -14.879 -30.750 16.688 1.00 71.50 125 GLU A C 1
ATOM 919 O O . GLU A 1 125 ? -13.723 -30.415 16.411 1.00 71.50 125 GLU A O 1
ATOM 924 N N . SER A 1 126 ? -15.377 -30.574 17.916 1.00 73.50 126 SER A N 1
ATOM 925 C CA . SER A 1 126 ? -14.549 -30.162 19.057 1.00 73.50 126 SER A CA 1
ATOM 926 C C . SER A 1 126 ? -13.356 -31.115 19.210 1.00 73.50 126 SER A C 1
ATOM 928 O O . SER A 1 126 ? -13.504 -32.333 19.277 1.00 73.50 126 SER A O 1
ATOM 930 N N . GLY A 1 127 ? -12.157 -30.548 19.240 1.00 71.94 127 GLY A N 1
ATOM 931 C CA . GLY A 1 127 ? -10.887 -31.250 19.284 1.00 71.94 127 GLY A CA 1
ATOM 932 C C . GLY A 1 127 ? -10.183 -31.368 17.932 1.00 71.94 127 GLY A C 1
ATOM 933 O O . GLY A 1 127 ? -9.096 -31.947 17.905 1.00 71.94 127 GLY A O 1
ATOM 934 N N . GLN A 1 128 ? -10.728 -30.830 16.841 1.00 77.19 128 GLN A N 1
ATOM 935 C CA . GLN A 1 128 ? -10.040 -30.814 15.551 1.00 77.19 128 GLN A CA 1
ATOM 936 C C . GLN A 1 128 ? -9.023 -29.668 15.453 1.00 77.19 128 GLN A C 1
ATOM 938 O O . GLN A 1 128 ? -9.234 -28.587 16.004 1.00 77.19 128 GLN A O 1
ATOM 943 N N . TRP A 1 129 ? -7.906 -29.928 14.776 1.00 79.88 129 TRP A N 1
ATOM 944 C CA . TRP A 1 129 ? -6.892 -28.928 14.448 1.00 79.88 129 TRP A CA 1
ATOM 945 C C . TRP A 1 129 ? -7.287 -28.155 13.186 1.00 79.88 129 TRP A C 1
ATOM 947 O O . TRP A 1 129 ? -7.804 -28.759 12.250 1.00 79.88 129 TRP A O 1
ATOM 957 N N . VAL A 1 130 ? -7.031 -26.849 13.170 1.00 82.81 130 VAL A N 1
ATOM 958 C CA . VAL A 1 130 ? -7.231 -25.957 12.017 1.00 82.81 130 VAL A CA 1
ATOM 959 C C . VAL A 1 130 ? -6.026 -25.035 11.867 1.00 82.81 130 VAL A C 1
ATOM 961 O O . VAL A 1 130 ? -5.481 -24.534 12.859 1.00 82.81 130 VAL A O 1
ATOM 964 N N . GLU A 1 131 ? -5.602 -24.820 10.626 1.00 81.44 131 GLU A N 1
ATOM 965 C CA . GLU A 1 131 ? -4.487 -23.931 10.304 1.00 81.44 131 GLU A CA 1
ATOM 966 C C . GLU A 1 131 ? -4.928 -22.466 10.190 1.00 81.44 131 GLU A C 1
ATOM 968 O O . GLU A 1 131 ? -6.097 -22.147 9.971 1.00 81.44 131 GLU A O 1
ATOM 973 N N . GLN A 1 132 ? -3.977 -21.538 10.335 1.00 84.12 132 GLN A N 1
ATOM 974 C CA . GLN A 1 132 ? -4.252 -20.122 10.102 1.00 84.12 132 GLN A CA 1
ATOM 975 C C . GLN A 1 132 ? -4.714 -19.916 8.654 1.00 84.12 132 GLN A C 1
ATOM 977 O O . GLN A 1 132 ? -4.017 -20.303 7.720 1.00 84.12 132 GLN A O 1
ATOM 982 N N . GLY A 1 133 ? -5.849 -19.245 8.467 1.00 81.38 133 GLY A N 1
ATOM 983 C CA . GLY A 1 133 ? -6.411 -19.026 7.134 1.00 81.38 133 GLY A CA 1
ATOM 984 C C . GLY A 1 133 ? -7.371 -20.122 6.664 1.00 81.38 133 GLY A C 1
ATOM 985 O O . GLY A 1 133 ? -8.033 -19.929 5.647 1.00 81.38 133 GLY A O 1
ATOM 986 N N . GLU A 1 134 ? -7.507 -21.227 7.399 1.00 83.50 134 GLU A N 1
ATOM 987 C CA . GLU A 1 134 ? -8.454 -22.293 7.068 1.00 83.50 134 GLU A CA 1
ATOM 988 C C . GLU A 1 134 ? -9.888 -21.911 7.500 1.00 83.50 134 GLU A C 1
ATOM 990 O O . GLU A 1 134 ? -10.078 -21.346 8.588 1.00 83.50 134 GLU A O 1
ATOM 995 N N . PRO A 1 135 ? -10.920 -22.174 6.674 1.00 86.00 135 PRO A N 1
ATOM 996 C CA . PRO A 1 135 ? -12.304 -21.891 7.039 1.00 86.00 135 PRO A CA 1
ATOM 997 C C . PRO A 1 135 ? -12.770 -22.848 8.141 1.00 86.00 135 PRO A C 1
ATOM 999 O O . PRO A 1 135 ? -12.739 -24.057 7.974 1.00 86.00 135 PRO A O 1
ATOM 1002 N N . VAL A 1 136 ? -13.257 -22.313 9.259 1.00 87.25 136 VAL A N 1
ATOM 1003 C CA . VAL A 1 136 ? -13.816 -23.077 10.387 1.00 87.25 136 VAL A CA 1
ATOM 1004 C C . VAL A 1 136 ? -15.294 -23.398 10.171 1.00 87.25 136 VAL A C 1
ATOM 1006 O O . VAL A 1 136 ? -15.754 -24.480 10.535 1.00 87.25 136 VAL A O 1
ATOM 1009 N N . ALA A 1 137 ? -16.050 -22.469 9.587 1.00 85.75 137 ALA A N 1
ATOM 1010 C CA . ALA A 1 137 ? -17.450 -22.668 9.227 1.00 85.75 137 ALA A CA 1
ATOM 1011 C C . ALA A 1 137 ? -17.843 -21.776 8.046 1.00 85.75 137 ALA A C 1
ATOM 1013 O O . ALA A 1 137 ? -17.304 -20.680 7.887 1.00 85.75 137 ALA A O 1
ATOM 1014 N N . ILE A 1 138 ? -18.809 -22.229 7.251 1.00 89.38 138 ILE A N 1
ATOM 1015 C CA . ILE A 1 138 ? -19.365 -21.481 6.122 1.00 89.38 138 ILE A CA 1
ATOM 1016 C C . ILE A 1 138 ? -20.830 -21.176 6.415 1.00 89.38 138 ILE A C 1
ATOM 1018 O O . ILE A 1 138 ? -21.610 -22.074 6.746 1.00 89.38 138 ILE A O 1
ATOM 1022 N N . LEU A 1 139 ? -21.204 -19.906 6.288 1.00 87.81 139 LEU A N 1
ATOM 1023 C CA . LEU A 1 139 ? -22.575 -19.429 6.438 1.00 87.81 139 LEU A CA 1
ATOM 1024 C C . LEU A 1 139 ? -23.158 -19.054 5.078 1.00 87.81 139 LEU A C 1
ATOM 1026 O O . LEU A 1 139 ? -22.545 -18.301 4.331 1.00 87.81 139 LEU A O 1
ATOM 1030 N N . GLU A 1 140 ? -24.376 -19.490 4.783 1.00 86.81 140 GLU A N 1
ATOM 1031 C CA . GLU A 1 140 ? -25.155 -18.973 3.661 1.00 86.81 140 GLU A CA 1
ATOM 1032 C C . GLU A 1 140 ? -26.073 -17.853 4.149 1.00 86.81 140 GLU A C 1
ATOM 1034 O O . GLU A 1 140 ? -26.975 -18.051 4.971 1.00 86.81 140 GLU A O 1
ATOM 1039 N N . ALA A 1 141 ? -25.855 -16.659 3.609 1.00 82.19 141 ALA A N 1
ATOM 1040 C CA . ALA A 1 141 ? -26.668 -15.483 3.863 1.00 82.19 141 ALA A CA 1
ATOM 1041 C C . ALA A 1 141 ? -26.948 -14.773 2.539 1.00 82.19 141 ALA A C 1
ATOM 1043 O O . ALA A 1 141 ? -26.041 -14.513 1.754 1.00 82.19 141 ALA A O 1
ATOM 1044 N N . MET A 1 142 ? -28.216 -14.447 2.273 1.00 82.12 142 MET A N 1
ATOM 1045 C CA . MET A 1 142 ? -28.617 -13.690 1.075 1.00 82.12 142 MET A CA 1
ATOM 1046 C C . MET A 1 142 ? -28.099 -14.280 -0.260 1.00 82.12 142 MET A C 1
ATOM 1048 O O . MET A 1 142 ? -27.783 -13.527 -1.179 1.00 82.12 142 MET A O 1
ATOM 1052 N N . LYS A 1 143 ? -28.074 -15.618 -0.390 1.00 79.06 143 LYS A N 1
ATOM 1053 C CA . LYS A 1 143 ? -27.546 -16.374 -1.552 1.00 79.06 143 LYS A CA 1
ATOM 1054 C C . LYS A 1 143 ? -26.027 -16.274 -1.758 1.00 79.06 143 LYS A C 1
ATOM 1056 O O . LYS A 1 143 ? -25.551 -16.530 -2.861 1.00 79.06 143 LYS A O 1
ATOM 1061 N N . MET A 1 144 ? -25.292 -15.883 -0.721 1.00 79.69 144 MET A N 1
ATOM 1062 C CA . MET A 1 144 ? -23.836 -15.782 -0.725 1.00 79.69 144 MET A CA 1
ATOM 1063 C C . MET A 1 144 ? -23.253 -16.571 0.447 1.00 79.69 144 MET A C 1
ATOM 1065 O O . MET A 1 144 ? -23.750 -16.489 1.574 1.00 79.69 144 MET A O 1
ATOM 1069 N N . GLU A 1 145 ? -22.178 -17.302 0.177 1.00 88.50 145 GLU A N 1
ATOM 1070 C CA . GLU A 1 145 ? -21.403 -18.022 1.184 1.00 88.50 145 GLU A CA 1
ATOM 1071 C C . GLU A 1 145 ? -20.398 -17.070 1.846 1.00 88.50 145 GLU A C 1
ATOM 1073 O O . GLU A 1 145 ? -19.711 -16.300 1.176 1.00 88.50 145 GLU A O 1
ATOM 1078 N N . HIS A 1 146 ? -20.351 -17.096 3.174 1.00 83.88 146 HIS A N 1
ATOM 1079 C CA . HIS A 1 146 ? -19.443 -16.311 3.998 1.00 83.88 146 HIS A CA 1
ATOM 1080 C C . HIS A 1 146 ? -18.616 -17.261 4.856 1.00 83.88 146 HIS A C 1
ATOM 1082 O O . HIS A 1 146 ? -19.149 -17.979 5.703 1.00 83.88 146 HIS A O 1
ATOM 1088 N N . GLU A 1 147 ? -17.308 -17.248 4.636 1.00 89.25 147 GLU A N 1
ATOM 1089 C CA . GLU A 1 147 ? -16.361 -18.102 5.344 1.00 89.25 147 GLU A CA 1
ATOM 1090 C C . GLU A 1 147 ? -15.909 -17.443 6.653 1.00 89.25 147 GLU A C 1
ATOM 1092 O O . GLU A 1 147 ? -15.505 -16.278 6.687 1.00 89.25 147 GLU A O 1
ATOM 1097 N N . ILE A 1 148 ? -15.964 -18.199 7.747 1.00 86.94 148 ILE A N 1
ATOM 1098 C CA . ILE A 1 148 ? -15.397 -17.823 9.044 1.00 86.94 148 ILE A CA 1
ATOM 1099 C C . ILE A 1 148 ? -14.012 -18.449 9.126 1.00 86.94 148 ILE A C 1
ATOM 1101 O O . ILE A 1 148 ? -13.891 -19.656 9.305 1.00 86.94 148 ILE A O 1
ATOM 1105 N N . ILE A 1 149 ? -12.978 -17.628 8.995 1.00 88.69 149 ILE A N 1
ATOM 1106 C CA . ILE A 1 149 ? -11.587 -18.071 8.869 1.00 88.69 149 ILE A CA 1
ATOM 1107 C C . ILE A 1 149 ? -10.904 -18.137 10.244 1.00 88.69 149 ILE A C 1
ATOM 1109 O O . ILE A 1 149 ? -11.135 -17.276 11.098 1.00 88.69 149 ILE A O 1
ATOM 1113 N N . ALA A 1 150 ? -10.035 -19.129 10.457 1.00 85.62 150 ALA A N 1
ATOM 1114 C CA . ALA A 1 150 ? -9.210 -19.225 11.658 1.00 85.62 150 ALA A CA 1
ATOM 1115 C C . ALA A 1 150 ? -8.129 -18.115 11.680 1.00 85.62 150 ALA A C 1
ATOM 1117 O O . ALA A 1 150 ? -7.278 -18.063 10.786 1.00 85.62 150 ALA A O 1
ATOM 1118 N N . PRO A 1 151 ? -8.110 -17.226 12.696 1.00 82.25 151 PRO A N 1
ATOM 1119 C CA . PRO A 1 151 ? -7.157 -16.113 12.766 1.00 82.25 151 PRO A CA 1
ATOM 1120 C C . PRO A 1 151 ? -5.720 -16.565 13.071 1.00 82.25 151 PRO A C 1
ATOM 1122 O O . PRO A 1 151 ? -4.769 -15.843 12.768 1.00 82.25 151 PRO A O 1
ATOM 1125 N N . ALA A 1 152 ? -5.562 -17.754 13.656 1.00 82.06 152 ALA A N 1
ATOM 1126 C CA . ALA A 1 152 ? -4.295 -18.396 13.991 1.00 82.06 152 ALA A CA 1
ATOM 1127 C C . ALA A 1 152 ? -4.458 -19.924 13.929 1.00 82.06 152 ALA A C 1
ATOM 1129 O O . ALA A 1 152 ? -5.584 -20.417 13.959 1.00 82.06 152 ALA A O 1
ATOM 1130 N N . ALA A 1 153 ? -3.351 -20.668 13.869 1.00 81.94 153 ALA A N 1
ATOM 1131 C CA . ALA A 1 153 ? -3.393 -22.125 13.974 1.00 81.94 153 ALA A CA 1
ATOM 1132 C C . ALA A 1 153 ? -3.760 -22.548 15.406 1.00 81.94 153 ALA A C 1
ATOM 1134 O O . ALA A 1 153 ? -3.252 -21.986 16.382 1.00 81.94 153 ALA A O 1
ATOM 1135 N N . GLY A 1 154 ? -4.638 -23.537 15.543 1.00 85.44 154 GLY A N 1
ATOM 1136 C CA . GLY A 1 154 ? -5.085 -23.984 16.855 1.00 85.44 154 GLY A CA 1
ATOM 1137 C C . GLY A 1 154 ? -6.085 -25.128 16.806 1.00 85.44 154 GLY A C 1
ATOM 1138 O O . GLY A 1 154 ? -6.399 -25.682 15.754 1.00 85.44 154 GLY A O 1
ATOM 1139 N N . ARG A 1 155 ? -6.600 -25.485 17.981 1.00 85.81 155 ARG A N 1
ATOM 1140 C CA . ARG A 1 155 ? -7.559 -26.575 18.156 1.00 85.81 155 ARG A CA 1
ATOM 1141 C C . ARG A 1 155 ? -8.944 -26.020 18.463 1.00 85.81 155 ARG A C 1
ATOM 1143 O O . ARG A 1 155 ? -9.086 -25.182 19.352 1.00 85.81 155 ARG A O 1
ATOM 1150 N N . LEU A 1 156 ? -9.973 -26.498 17.766 1.00 84.31 156 LEU A N 1
ATOM 1151 C CA . LEU A 1 156 ? -11.364 -26.145 18.054 1.00 84.31 156 LEU A CA 1
ATOM 1152 C C . LEU A 1 156 ? -11.740 -26.690 19.431 1.00 84.31 156 LEU A C 1
ATOM 1154 O O . LEU A 1 156 ? -11.985 -27.877 19.588 1.00 84.31 156 LEU A O 1
ATOM 1158 N N . GLU A 1 157 ? -11.781 -25.849 20.453 1.00 82.06 157 GLU A N 1
ATOM 1159 C CA . GLU A 1 157 ? -12.128 -26.274 21.807 1.00 82.06 157 GLU A CA 1
ATOM 1160 C C . GLU A 1 157 ? -13.621 -26.578 21.901 1.00 82.06 157 GLU A C 1
ATOM 1162 O O . GLU A 1 157 ? -14.036 -27.595 22.457 1.00 82.06 157 GLU A O 1
ATOM 1167 N N . LYS A 1 158 ? -14.450 -25.721 21.305 1.00 81.00 158 LYS A N 1
ATOM 1168 C CA . LYS A 1 158 ? -15.901 -25.870 21.353 1.00 81.00 158 LYS A CA 1
ATOM 1169 C C . LYS A 1 158 ? -16.535 -25.335 20.085 1.00 81.00 158 LYS A C 1
ATOM 1171 O O . LYS A 1 158 ? -16.318 -24.185 19.734 1.00 81.00 158 LYS A O 1
ATOM 1176 N N . VAL A 1 159 ? -17.368 -26.148 19.447 1.00 85.06 159 VAL A N 1
ATOM 1177 C CA . VAL A 1 159 ? -18.245 -25.718 18.353 1.00 85.06 159 VAL A CA 1
ATOM 1178 C C . VAL A 1 159 ? -19.653 -25.583 18.926 1.00 85.06 159 VAL A C 1
ATOM 1180 O O . VAL A 1 159 ? -20.151 -26.497 19.584 1.00 85.06 159 VAL A O 1
ATOM 1183 N N . THR A 1 160 ? -20.265 -24.413 18.757 1.00 81.94 160 THR A N 1
ATOM 1184 C CA . THR A 1 160 ? -21.548 -24.052 19.394 1.00 81.94 160 THR A CA 1
ATOM 1185 C C . THR A 1 160 ? -22.746 -24.188 18.459 1.00 81.94 160 THR A C 1
ATOM 1187 O O . THR A 1 160 ? -23.875 -24.000 18.903 1.00 81.94 160 THR A O 1
ATOM 1190 N N . VAL A 1 161 ? -22.500 -24.488 17.185 1.00 81.88 161 VAL A N 1
ATOM 1191 C CA . VAL A 1 161 ? -23.496 -24.511 16.109 1.00 81.88 161 VAL A CA 1
ATOM 1192 C C . VAL A 1 161 ? -23.419 -25.830 15.344 1.00 81.88 161 VAL A C 1
ATOM 1194 O O . VAL A 1 161 ? -22.374 -26.483 15.337 1.00 81.88 161 VAL A O 1
ATOM 1197 N N . GLN A 1 162 ? -24.512 -26.221 14.699 1.00 83.00 162 GLN A N 1
ATOM 1198 C CA . GLN A 1 162 ? -24.585 -27.389 13.825 1.00 83.00 162 GLN A CA 1
ATOM 1199 C C . GLN A 1 162 ? -24.911 -26.977 12.387 1.00 83.00 162 GLN A C 1
ATOM 1201 O O . GLN A 1 162 ? -25.464 -25.908 12.135 1.00 83.00 162 GLN A O 1
ATOM 1206 N N . VAL A 1 163 ? -24.566 -27.836 11.424 1.00 85.88 163 VAL A N 1
ATOM 1207 C CA . VAL A 1 163 ? -24.960 -27.637 10.023 1.00 85.88 163 VAL A CA 1
ATOM 1208 C C . VAL A 1 163 ? -26.487 -27.597 9.929 1.00 85.88 163 VAL A C 1
ATOM 1210 O O . VAL A 1 163 ? -27.167 -28.502 10.410 1.00 85.88 163 VAL A O 1
ATOM 1213 N N . GLY A 1 164 ? -27.014 -26.550 9.300 1.00 81.81 164 GLY A N 1
ATOM 1214 C CA . GLY A 1 164 ? -28.442 -26.256 9.205 1.00 81.81 164 GLY A CA 1
ATOM 1215 C C . GLY A 1 164 ? -28.971 -25.292 10.270 1.00 81.81 164 GLY A C 1
ATOM 1216 O O . GLY A 1 164 ? -30.107 -24.834 10.135 1.00 81.81 164 GLY A O 1
ATOM 1217 N N . ASP A 1 165 ? -28.180 -24.936 11.288 1.00 83.31 165 ASP A N 1
ATOM 1218 C CA . ASP A 1 165 ? -28.595 -23.944 12.281 1.00 83.31 165 ASP A CA 1
ATOM 1219 C C . ASP A 1 165 ? -28.599 -22.533 11.690 1.00 83.31 165 ASP A C 1
ATOM 1221 O O . ASP A 1 165 ? -27.711 -22.141 10.930 1.00 83.31 165 ASP A O 1
ATOM 1225 N N . PHE A 1 166 ? -29.590 -21.738 12.092 1.00 81.94 166 PHE A N 1
ATOM 1226 C CA . PHE A 1 166 ? -29.619 -20.311 11.801 1.00 81.94 166 PHE A CA 1
ATOM 1227 C C . PHE A 1 166 ? -28.856 -19.539 12.883 1.00 81.94 166 PHE A C 1
ATOM 1229 O O . PHE A 1 166 ? -29.208 -19.597 14.064 1.00 81.94 166 PHE A O 1
ATOM 1236 N N . VAL A 1 167 ? -27.841 -18.780 12.478 1.00 83.88 167 VAL A N 1
ATOM 1237 C CA . VAL A 1 167 ? -27.020 -17.939 13.353 1.00 83.88 167 VAL A CA 1
ATOM 1238 C C . VAL A 1 167 ? -27.304 -16.464 13.089 1.00 83.88 167 VAL A C 1
ATOM 1240 O O . VAL A 1 167 ? -27.426 -16.030 11.945 1.00 83.88 167 VAL A O 1
ATOM 1243 N N . ALA A 1 168 ? -27.427 -15.677 14.157 1.00 80.44 168 ALA A N 1
ATOM 1244 C CA . ALA A 1 168 ? -27.532 -14.224 14.057 1.00 80.44 168 ALA A CA 1
ATOM 1245 C C . ALA A 1 168 ? -26.144 -13.589 13.873 1.00 80.44 168 ALA A C 1
ATOM 1247 O O . ALA A 1 168 ? -25.130 -14.167 14.261 1.00 80.44 168 ALA A O 1
ATOM 1248 N N . GLU A 1 169 ? -26.102 -12.374 13.328 1.00 82.69 169 GLU A N 1
ATOM 1249 C CA . GLU A 1 169 ? -24.875 -11.577 13.253 1.00 82.69 169 GLU A CA 1
ATOM 1250 C C . GLU A 1 169 ? -24.265 -11.397 14.654 1.00 82.69 169 GLU A C 1
ATOM 1252 O O . GLU A 1 169 ? -24.969 -11.084 15.618 1.00 82.69 169 GLU A O 1
ATOM 1257 N N . GLY A 1 170 ? -22.960 -11.647 14.779 1.00 79.06 170 GLY A N 1
ATOM 1258 C CA . GLY A 1 170 ? -22.240 -11.593 16.052 1.00 79.06 170 GLY A CA 1
ATOM 1259 C C . GLY A 1 170 ? -22.477 -12.788 16.983 1.00 79.06 170 GLY A C 1
ATOM 1260 O O . GLY A 1 170 ? -21.957 -12.796 18.099 1.00 79.06 170 GLY A O 1
ATOM 1261 N N . ALA A 1 171 ? -23.230 -13.813 16.566 1.00 80.38 171 ALA A N 1
ATOM 1262 C CA . ALA A 1 171 ? -23.360 -15.046 17.340 1.00 80.38 171 ALA A CA 1
ATOM 1263 C C . ALA A 1 171 ? -22.034 -15.823 17.348 1.00 80.38 171 ALA A C 1
ATOM 1265 O O . ALA A 1 171 ? -21.354 -15.930 16.328 1.00 80.38 171 ALA A O 1
ATOM 1266 N N . ARG A 1 172 ? -21.663 -16.386 18.502 1.00 84.94 172 ARG A N 1
ATOM 1267 C CA . ARG A 1 172 ? -20.452 -17.205 18.621 1.00 84.94 172 ARG A CA 1
ATOM 1268 C C . ARG A 1 172 ? -20.647 -18.554 17.934 1.00 84.94 172 ARG A C 1
ATOM 1270 O O . ARG A 1 172 ? -21.570 -19.295 18.269 1.00 84.94 172 ARG A O 1
ATOM 1277 N N . VAL A 1 173 ? -19.732 -18.878 17.031 1.00 85.06 173 VAL A N 1
ATOM 1278 C CA . VAL A 1 173 ? -19.738 -20.099 16.222 1.00 85.06 173 VAL A CA 1
ATOM 1279 C C . VAL A 1 173 ? -18.841 -21.157 16.855 1.00 85.06 173 VAL A C 1
ATOM 1281 O O . VAL A 1 173 ? -19.316 -22.252 17.163 1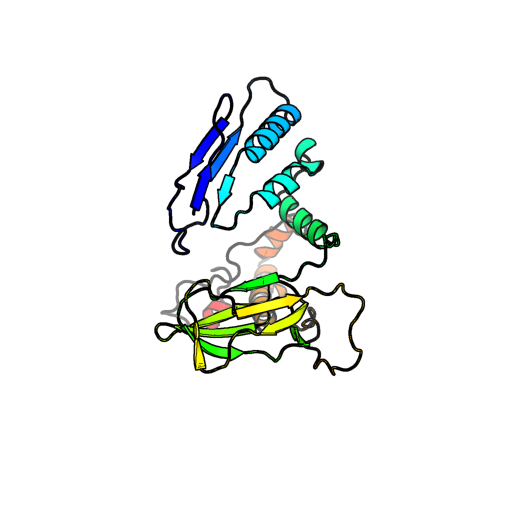.00 85.06 173 VAL A O 1
ATOM 1284 N N . ALA A 1 174 ? -17.588 -20.819 17.158 1.00 85.19 174 ALA A N 1
ATOM 1285 C CA . ALA A 1 174 ? -16.646 -21.735 17.796 1.00 85.19 174 ALA A CA 1
ATOM 1286 C C . ALA A 1 174 ? -15.634 -20.999 18.686 1.00 85.19 174 ALA A C 1
ATOM 1288 O O . ALA A 1 174 ? -15.455 -19.794 18.558 1.00 85.19 174 ALA A O 1
ATOM 1289 N N . THR A 1 175 ? -14.973 -21.731 19.574 1.00 85.31 175 THR A N 1
ATOM 1290 C CA . THR A 1 175 ? -13.846 -21.264 20.388 1.00 85.31 175 THR A CA 1
ATOM 1291 C C . THR A 1 175 ? -12.596 -22.012 19.939 1.00 85.31 175 THR A C 1
ATOM 1293 O O . THR A 1 175 ? -12.599 -23.243 19.888 1.00 85.31 175 THR A O 1
ATOM 1296 N N . LEU A 1 176 ? -11.544 -21.274 19.594 1.00 85.50 176 LEU A N 1
ATOM 1297 C CA . LEU A 1 176 ? -10.275 -21.792 19.099 1.00 85.50 176 LEU A CA 1
ATOM 1298 C C . LEU A 1 176 ? -9.189 -21.624 20.165 1.00 85.50 176 LEU A C 1
ATOM 1300 O O . LEU A 1 176 ? -8.817 -20.503 20.502 1.00 85.50 176 LEU A O 1
ATOM 1304 N N . ALA A 1 177 ? -8.641 -22.723 20.673 1.00 82.75 177 ALA A N 1
ATOM 1305 C CA . ALA A 1 177 ? -7.483 -22.693 21.555 1.00 82.75 177 ALA A CA 1
ATOM 1306 C C . ALA A 1 177 ? -6.200 -22.631 20.716 1.00 82.75 177 ALA A C 1
ATOM 1308 O O . ALA A 1 177 ? -5.873 -23.582 20.003 1.00 82.75 177 ALA A O 1
ATOM 1309 N N . ALA A 1 178 ? -5.467 -21.520 20.799 1.00 66.69 178 ALA A N 1
ATOM 1310 C CA . ALA A 1 178 ? -4.133 -21.426 20.218 1.00 66.69 178 ALA A CA 1
ATOM 1311 C C . ALA A 1 178 ? -3.177 -22.328 21.015 1.00 66.69 178 ALA A C 1
ATOM 1313 O O . ALA A 1 178 ? -3.046 -22.170 22.231 1.00 66.69 178 ALA A O 1
ATOM 1314 N N . VAL A 1 179 ? -2.524 -23.278 20.345 1.00 62.16 179 VAL A N 1
ATOM 1315 C CA . VAL A 1 179 ? -1.518 -24.152 20.966 1.00 62.16 179 VAL A CA 1
ATOM 1316 C C . VAL A 1 179 ? -0.148 -23.733 20.447 1.00 62.16 179 VAL A C 1
ATOM 1318 O O . VAL A 1 179 ? 0.045 -23.588 19.241 1.00 62.16 179 VAL A O 1
ATOM 1321 N N . ALA A 1 180 ? 0.794 -23.504 21.367 1.00 50.06 180 ALA A N 1
ATOM 1322 C CA . ALA A 1 180 ? 2.187 -23.248 21.024 1.00 50.06 180 ALA A CA 1
ATOM 1323 C C . ALA A 1 180 ? 2.767 -24.430 20.227 1.00 50.06 180 ALA A C 1
ATOM 1325 O O . ALA A 1 180 ? 2.412 -25.581 20.456 1.00 50.06 180 ALA A O 1
ATOM 1326 N N . ILE A 1 181 ? 3.674 -24.118 19.304 1.00 49.50 181 ILE A N 1
ATOM 1327 C CA . ILE A 1 181 ? 4.153 -24.940 18.176 1.00 49.50 181 ILE A CA 1
ATOM 1328 C C . ILE A 1 181 ? 4.795 -26.304 18.571 1.00 49.50 181 ILE A C 1
ATOM 1330 O O . ILE A 1 181 ? 5.143 -27.087 17.696 1.00 49.50 181 ILE A O 1
ATOM 1334 N N . ASP A 1 182 ? 4.894 -26.650 19.858 1.00 40.12 182 ASP A N 1
ATOM 1335 C CA . ASP A 1 182 ? 5.634 -27.825 20.353 1.00 40.12 182 ASP A CA 1
ATOM 1336 C C . ASP A 1 182 ? 4.822 -29.124 20.533 1.00 40.12 182 ASP A C 1
ATOM 1338 O O . ASP A 1 182 ? 5.418 -30.152 20.845 1.00 40.12 182 ASP A O 1
ATOM 1342 N N . ASP A 1 183 ? 3.502 -29.136 20.313 1.00 40.91 183 ASP A N 1
ATOM 1343 C CA . ASP A 1 183 ? 2.662 -30.328 20.561 1.00 40.91 183 ASP A CA 1
ATOM 1344 C C . ASP A 1 183 ? 1.869 -30.773 19.312 1.00 40.91 183 ASP A C 1
ATOM 1346 O O . ASP A 1 183 ? 0.645 -30.923 19.325 1.00 40.91 183 ASP A O 1
ATOM 1350 N N . GLN A 1 184 ? 2.570 -30.986 18.190 1.00 44.47 184 GLN A N 1
ATOM 1351 C CA . GLN A 1 184 ? 1.997 -31.696 17.040 1.00 44.47 184 GLN A CA 1
ATOM 1352 C C . GLN A 1 184 ? 1.905 -33.208 17.328 1.00 44.47 184 GLN A C 1
ATOM 1354 O O . GLN A 1 184 ? 2.932 -33.849 17.572 1.00 44.47 184 GLN A O 1
ATOM 1359 N N . PRO A 1 185 ? 0.722 -33.844 17.212 1.00 39.09 185 PRO A N 1
ATOM 1360 C CA . PRO A 1 185 ? 0.649 -35.286 17.041 1.00 39.09 185 PRO A CA 1
ATOM 1361 C C . PRO A 1 185 ? 1.265 -35.639 15.683 1.00 39.09 185 PRO A C 1
ATOM 1363 O O . PRO A 1 185 ? 0.792 -35.199 14.637 1.00 39.09 185 PRO A O 1
ATOM 1366 N N . ALA A 1 186 ? 2.325 -36.443 15.716 1.00 42.62 186 ALA A N 1
ATOM 1367 C CA . ALA A 1 186 ? 3.135 -36.868 14.575 1.00 42.62 186 ALA A CA 1
ATOM 1368 C C . ALA A 1 186 ? 2.433 -37.850 13.610 1.00 42.62 186 ALA A C 1
ATOM 1370 O O . ALA A 1 186 ? 3.086 -38.723 13.043 1.00 42.62 186 ALA A O 1
ATOM 1371 N N . ASP A 1 187 ? 1.119 -37.742 13.425 1.00 34.84 187 ASP A N 1
ATOM 1372 C CA . ASP A 1 187 ? 0.376 -38.656 12.560 1.00 34.84 187 ASP A CA 1
ATOM 1373 C C . ASP A 1 187 ? -0.764 -37.932 11.842 1.00 34.84 187 ASP A C 1
ATOM 1375 O O . ASP A 1 187 ? -1.954 -38.089 12.102 1.00 34.84 187 ASP A O 1
ATOM 1379 N N . THR A 1 188 ? -0.388 -37.062 10.915 1.00 33.16 188 THR A N 1
ATOM 1380 C CA . THR A 1 188 ? -1.235 -36.754 9.770 1.00 33.16 188 THR A CA 1
ATOM 1381 C C . THR A 1 188 ? -0.299 -36.696 8.590 1.00 33.16 188 THR A C 1
ATOM 1383 O O . THR A 1 188 ? 0.632 -35.896 8.552 1.00 33.16 188 THR A O 1
ATOM 1386 N N . THR A 1 189 ? -0.486 -37.624 7.660 1.00 35.81 189 THR A N 1
ATOM 1387 C CA . THR A 1 189 ? 0.210 -37.628 6.383 1.00 35.81 189 THR A CA 1
ATOM 1388 C C . THR A 1 189 ? -0.226 -36.367 5.650 1.00 35.81 189 THR A C 1
ATOM 1390 O O . THR A 1 189 ? -1.242 -36.347 4.962 1.00 35.81 189 THR A O 1
ATOM 1393 N N . ILE A 1 190 ? 0.516 -35.285 5.874 1.00 37.59 190 ILE A N 1
ATOM 1394 C CA . ILE A 1 190 ? 0.432 -34.068 5.089 1.00 37.59 190 ILE A CA 1
ATOM 1395 C C . ILE A 1 190 ? 0.715 -34.542 3.666 1.00 37.59 190 ILE A C 1
ATOM 1397 O O . ILE A 1 190 ? 1.829 -34.970 3.354 1.00 37.59 190 ILE A O 1
ATOM 1401 N N . ALA A 1 191 ? -0.299 -34.521 2.802 1.00 41.28 191 ALA A N 1
ATOM 1402 C CA . ALA A 1 191 ? -0.029 -34.316 1.395 1.00 41.28 191 ALA A CA 1
ATOM 1403 C C . ALA A 1 191 ? 0.612 -32.936 1.352 1.00 41.28 191 ALA A C 1
ATOM 1405 O O . ALA A 1 191 ? -0.081 -31.921 1.372 1.00 41.28 191 ALA A O 1
ATOM 1406 N N . THR A 1 192 ? 1.938 -32.909 1.465 1.00 35.38 192 THR A N 1
ATOM 1407 C CA . THR A 1 192 ? 2.729 -31.698 1.417 1.00 35.38 192 THR A CA 1
ATOM 1408 C C . THR A 1 192 ? 2.380 -31.063 0.084 1.00 35.38 192 THR A C 1
ATOM 1410 O O . THR A 1 192 ? 2.891 -31.459 -0.961 1.00 35.38 192 THR A O 1
ATOM 1413 N N . CYS A 1 193 ? 1.510 -30.056 0.106 1.00 40.72 193 CYS A N 1
ATOM 1414 C CA . CYS A 1 193 ? 1.729 -28.925 -0.766 1.00 40.72 193 CYS A CA 1
ATOM 1415 C C . CYS A 1 193 ? 3.054 -28.365 -0.260 1.00 40.72 193 CYS A C 1
ATOM 1417 O O . CYS A 1 193 ? 3.093 -27.575 0.680 1.00 40.72 193 CYS A O 1
ATOM 1419 N N . GLY A 1 194 ? 4.155 -28.928 -0.770 1.00 45.78 194 GLY A N 1
ATOM 1420 C CA . GLY A 1 194 ? 5.481 -28.401 -0.514 1.00 45.78 194 GLY A CA 1
ATOM 1421 C C . GLY A 1 194 ? 5.462 -26.912 -0.826 1.00 45.78 194 GLY A C 1
ATOM 1422 O O . GLY A 1 194 ? 4.600 -26.447 -1.579 1.00 45.78 194 GLY A O 1
ATOM 1423 N N . LEU A 1 195 ? 6.409 -26.163 -0.254 1.00 46.81 195 LEU A N 1
ATOM 1424 C CA . LEU A 1 195 ? 6.731 -24.846 -0.797 1.00 46.81 195 LEU A CA 1
ATOM 1425 C C . LEU A 1 195 ? 6.701 -24.972 -2.326 1.00 46.81 195 LEU A C 1
ATOM 1427 O O . LEU A 1 195 ? 7.389 -25.873 -2.822 1.00 46.81 195 LEU A O 1
ATOM 1431 N N . PRO A 1 196 ? 5.868 -24.193 -3.051 1.00 52.09 196 PRO A N 1
ATOM 1432 C CA . PRO A 1 196 ? 5.920 -24.225 -4.500 1.00 52.09 196 PRO A CA 1
ATOM 1433 C C . PRO A 1 196 ? 7.381 -24.004 -4.842 1.00 52.09 196 PRO A C 1
ATOM 1435 O O . PRO A 1 196 ? 7.991 -23.056 -4.338 1.00 52.09 196 PRO A O 1
ATOM 1438 N N . ASP A 1 197 ? 7.953 -24.966 -5.557 1.00 61.50 197 ASP A N 1
ATOM 1439 C CA . ASP A 1 197 ? 9.352 -24.919 -5.919 1.00 61.50 197 ASP A CA 1
ATOM 1440 C C . ASP A 1 197 ? 9.565 -23.582 -6.636 1.00 61.50 197 ASP A C 1
ATOM 1442 O O . ASP A 1 197 ? 8.970 -23.310 -7.675 1.00 61.50 197 ASP A O 1
ATOM 1446 N N . LEU A 1 198 ? 10.311 -22.680 -5.994 1.00 57.50 198 LEU A N 1
ATOM 1447 C CA . LEU A 1 198 ? 10.538 -21.331 -6.510 1.00 57.50 198 LEU A CA 1
ATOM 1448 C C . LEU A 1 198 ? 11.397 -21.375 -7.783 1.00 57.50 198 LEU A C 1
ATOM 1450 O O . LEU A 1 198 ? 11.440 -20.383 -8.513 1.00 57.50 198 LEU A O 1
ATOM 1454 N N . ASP A 1 199 ? 12.040 -22.520 -8.040 1.00 58.91 199 ASP A N 1
ATOM 1455 C CA . ASP A 1 199 ? 12.765 -22.836 -9.263 1.00 58.91 199 ASP A CA 1
ATOM 1456 C C . ASP A 1 199 ? 11.876 -23.538 -10.311 1.00 58.91 199 ASP A C 1
ATOM 1458 O O . ASP A 1 199 ? 12.308 -23.699 -11.459 1.00 58.91 199 ASP A O 1
ATOM 1462 N N . ASP A 1 200 ? 10.626 -23.895 -9.975 1.00 66.38 200 ASP A N 1
ATOM 1463 C CA . ASP A 1 200 ? 9.640 -24.372 -10.944 1.00 66.38 200 ASP A CA 1
ATOM 1464 C C . ASP A 1 200 ? 9.260 -23.186 -11.832 1.00 66.38 200 ASP A C 1
ATOM 1466 O O . ASP A 1 200 ?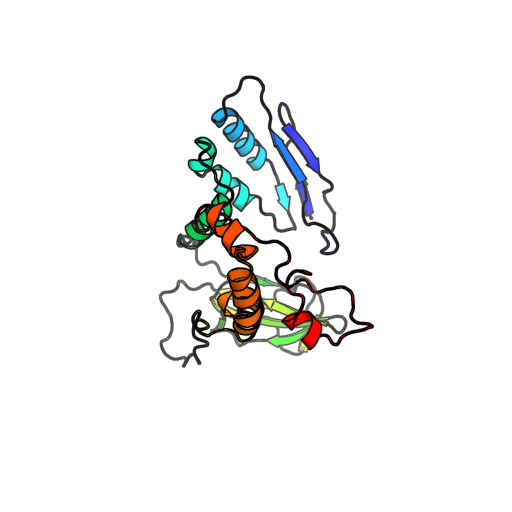 8.517 -22.274 -11.451 1.00 66.38 200 ASP A O 1
ATOM 1470 N N . LEU A 1 201 ? 9.886 -23.147 -13.011 1.00 58.88 201 LEU A N 1
ATOM 1471 C CA . LEU A 1 201 ? 9.702 -22.125 -14.031 1.00 58.88 201 LEU A CA 1
ATOM 1472 C C . LEU A 1 201 ? 8.222 -22.054 -14.391 1.00 58.88 201 LEU A C 1
ATOM 1474 O O . LEU A 1 201 ? 7.739 -22.762 -15.277 1.00 58.88 201 LEU A O 1
ATOM 1478 N N . ARG A 1 202 ? 7.504 -21.159 -13.709 1.00 75.62 202 ARG A N 1
ATOM 1479 C CA . ARG A 1 202 ? 6.121 -20.855 -14.039 1.00 75.62 202 ARG A CA 1
ATOM 1480 C C . ARG A 1 202 ? 6.051 -20.549 -15.532 1.00 75.62 202 ARG A C 1
ATOM 1482 O O . ARG A 1 202 ? 6.808 -19.723 -16.049 1.00 75.62 202 ARG A O 1
ATOM 1489 N N . SER A 1 203 ? 5.146 -21.237 -16.218 1.00 83.06 203 SER A N 1
ATOM 1490 C CA . SER A 1 203 ? 4.995 -21.131 -17.674 1.00 83.06 203 SER A CA 1
ATOM 1491 C C . SER A 1 203 ? 4.759 -19.693 -18.151 1.00 83.06 203 SER A C 1
ATOM 1493 O O . SER A 1 203 ? 5.232 -19.321 -19.220 1.00 83.06 203 SER A O 1
ATOM 1495 N N . ASP A 1 204 ? 4.114 -18.859 -17.332 1.00 80.88 204 ASP A N 1
ATOM 1496 C CA . ASP A 1 204 ? 3.892 -17.437 -17.606 1.00 80.88 204 ASP A CA 1
ATOM 1497 C C . ASP A 1 204 ? 5.184 -16.598 -17.557 1.00 80.88 204 ASP A C 1
ATOM 1499 O O . ASP A 1 204 ? 5.415 -15.749 -18.419 1.00 80.88 204 ASP A O 1
ATOM 1503 N N . VAL A 1 205 ? 6.066 -16.851 -16.588 1.00 83.62 205 VAL A N 1
ATOM 1504 C CA . VAL A 1 205 ? 7.379 -16.195 -16.486 1.00 83.62 205 VAL A CA 1
ATOM 1505 C C . VAL A 1 205 ? 8.283 -16.622 -17.639 1.00 83.62 205 VAL A C 1
ATOM 1507 O O . VAL A 1 205 ? 8.992 -15.779 -18.196 1.00 83.62 205 VAL A O 1
ATOM 1510 N N . ALA A 1 206 ? 8.246 -17.904 -18.013 1.00 85.19 206 ALA A N 1
ATOM 1511 C CA . ALA A 1 206 ? 8.962 -18.411 -19.180 1.00 85.19 206 ALA A CA 1
ATOM 1512 C C . ALA A 1 206 ? 8.488 -17.708 -20.466 1.00 85.19 206 ALA A C 1
ATOM 1514 O O . ALA A 1 206 ? 9.314 -17.160 -21.191 1.00 85.19 206 ALA A O 1
ATOM 1515 N N . GLU A 1 207 ? 7.172 -17.591 -20.681 1.00 87.75 207 GLU A N 1
ATOM 1516 C CA . GLU A 1 207 ? 6.599 -16.886 -21.839 1.00 87.75 207 GLU A CA 1
ATOM 1517 C C . GLU A 1 207 ? 7.054 -15.416 -21.916 1.00 87.75 207 GLU A C 1
ATOM 1519 O O . GLU A 1 207 ? 7.419 -14.921 -22.987 1.00 87.75 207 GLU A O 1
ATOM 1524 N N . ILE A 1 208 ? 7.059 -14.699 -20.785 1.00 88.19 208 ILE A N 1
ATOM 1525 C CA . ILE A 1 208 ? 7.518 -13.301 -20.742 1.00 88.19 208 ILE A CA 1
ATOM 1526 C C . ILE A 1 208 ? 9.010 -13.212 -21.076 1.00 88.19 208 ILE A C 1
ATOM 1528 O O . ILE A 1 208 ? 9.411 -12.334 -21.846 1.00 88.19 208 ILE A O 1
ATOM 1532 N N . ARG A 1 209 ? 9.836 -14.107 -20.523 1.00 87.62 209 ARG A N 1
ATOM 1533 C CA . ARG A 1 209 ? 11.279 -14.123 -20.788 1.00 87.62 209 ARG A CA 1
ATOM 1534 C C . ARG A 1 209 ? 11.562 -14.393 -22.263 1.00 87.62 209 ARG A C 1
ATOM 1536 O O . ARG A 1 209 ? 12.298 -13.617 -22.869 1.00 87.62 209 ARG A O 1
ATOM 1543 N N . ASP A 1 210 ? 10.903 -15.388 -22.847 1.00 88.44 210 ASP A N 1
ATOM 1544 C CA . ASP A 1 210 ? 11.047 -15.744 -24.261 1.00 88.44 210 ASP A CA 1
ATOM 1545 C C . ASP A 1 210 ? 10.690 -14.561 -25.176 1.00 88.44 210 ASP A C 1
ATOM 1547 O O . ASP A 1 210 ? 11.424 -14.240 -26.118 1.00 88.44 210 ASP A O 1
ATOM 1551 N N . ARG A 1 211 ? 9.604 -13.837 -24.864 1.00 88.94 211 ARG A N 1
ATOM 1552 C CA . ARG A 1 211 ? 9.216 -12.624 -25.606 1.00 88.94 211 ARG A CA 1
ATOM 1553 C C . ARG A 1 211 ? 10.248 -11.504 -25.495 1.00 88.94 211 ARG A C 1
ATOM 1555 O O . ARG A 1 211 ? 10.511 -10.821 -26.485 1.00 88.94 211 ARG A O 1
ATOM 1562 N N . HIS A 1 212 ? 10.830 -11.297 -24.316 1.00 89.94 212 HIS A N 1
ATOM 1563 C CA . HIS A 1 212 ? 11.886 -10.300 -24.128 1.00 89.94 212 HIS A CA 1
ATOM 1564 C C . HIS A 1 212 ? 13.168 -10.685 -24.878 1.00 89.94 212 HIS A C 1
ATOM 1566 O O . HIS A 1 212 ? 13.774 -9.832 -25.530 1.00 89.94 212 HIS A O 1
ATOM 1572 N N . GLU A 1 213 ? 13.563 -11.958 -24.830 1.00 89.38 213 GLU A N 1
ATOM 1573 C CA . GLU A 1 213 ? 14.760 -12.468 -25.503 1.00 89.38 213 GLU A CA 1
ATOM 1574 C C . GLU A 1 213 ? 14.654 -12.367 -27.028 1.00 89.38 213 GLU A C 1
ATOM 1576 O O . GLU A 1 213 ? 15.624 -11.964 -27.677 1.00 89.38 213 GLU A O 1
ATOM 1581 N N . ALA A 1 214 ? 13.471 -12.612 -27.601 1.00 87.56 214 ALA A N 1
ATOM 1582 C CA . ALA A 1 214 ? 13.212 -12.457 -29.035 1.00 87.56 214 ALA A CA 1
ATOM 1583 C C . ALA A 1 214 ? 13.492 -11.029 -29.562 1.00 87.56 214 ALA A C 1
ATOM 1585 O O . ALA A 1 214 ? 13.854 -10.847 -30.729 1.00 87.56 214 ALA A O 1
ATOM 1586 N N . GLY A 1 215 ? 13.363 -10.009 -28.703 1.00 85.38 215 GLY A N 1
ATOM 1587 C CA . GLY A 1 215 ? 13.642 -8.607 -29.029 1.00 85.38 215 GLY A CA 1
ATOM 1588 C C . GLY A 1 215 ? 15.124 -8.204 -28.961 1.00 85.38 215 GLY A C 1
ATOM 1589 O O . GLY A 1 215 ? 15.474 -7.096 -29.388 1.00 85.38 215 GLY A O 1
ATOM 1590 N N . LEU A 1 216 ? 16.004 -9.063 -28.435 1.00 89.25 216 LEU A N 1
ATOM 1591 C CA . LEU A 1 216 ? 17.432 -8.778 -28.271 1.00 89.25 216 LEU A CA 1
ATOM 1592 C C . LEU A 1 216 ? 18.230 -9.052 -29.552 1.00 89.25 216 LEU A C 1
ATOM 1594 O O . LEU A 1 216 ? 17.861 -9.875 -30.387 1.00 89.25 216 LEU A O 1
ATOM 1598 N N . ASP A 1 217 ? 19.389 -8.401 -29.681 1.00 89.88 217 ASP A N 1
ATOM 1599 C CA . ASP A 1 217 ? 20.269 -8.573 -30.848 1.00 89.88 217 ASP A CA 1
ATOM 1600 C C . ASP A 1 217 ? 20.728 -10.031 -31.031 1.00 89.88 217 ASP A C 1
ATOM 1602 O O . ASP A 1 217 ? 20.908 -10.479 -32.166 1.00 89.88 217 ASP A O 1
ATOM 1606 N N . ALA A 1 218 ? 20.852 -10.789 -29.933 1.00 89.44 218 ALA A N 1
ATOM 1607 C CA . ALA A 1 218 ? 21.200 -12.211 -29.940 1.00 89.44 218 ALA A CA 1
ATOM 1608 C C . ALA A 1 218 ? 20.167 -13.073 -30.689 1.00 89.44 218 ALA A C 1
ATOM 1610 O O . ALA A 1 218 ? 20.543 -13.980 -31.429 1.00 89.44 218 ALA A O 1
ATOM 1611 N N . ALA A 1 219 ? 18.877 -12.748 -30.564 1.00 89.44 219 ALA A N 1
ATOM 1612 C CA . ALA A 1 219 ? 17.793 -13.436 -31.261 1.00 89.44 219 ALA A CA 1
ATOM 1613 C C . ALA A 1 219 ? 17.548 -12.893 -32.684 1.00 89.44 219 ALA A C 1
ATOM 1615 O O . ALA A 1 219 ? 16.729 -13.436 -33.427 1.00 89.44 219 ALA A O 1
ATOM 1616 N N . ARG A 1 220 ? 18.268 -11.839 -33.109 1.00 88.38 220 ARG A N 1
ATOM 1617 C CA . ARG A 1 220 ? 18.060 -11.145 -34.398 1.00 88.38 220 ARG A CA 1
ATOM 1618 C C . ARG A 1 220 ? 19.335 -11.064 -35.260 1.00 88.38 220 ARG A C 1
ATOM 1620 O O . ARG A 1 220 ? 19.672 -9.983 -35.761 1.00 88.38 220 ARG A O 1
ATOM 1627 N N . PRO A 1 221 ? 20.013 -12.196 -35.543 1.00 91.19 221 PRO A N 1
ATOM 1628 C CA . PRO A 1 221 ? 21.331 -12.218 -36.186 1.00 91.19 221 PRO A CA 1
ATOM 1629 C C . PRO A 1 221 ? 21.343 -11.614 -37.596 1.00 91.19 221 PRO A C 1
ATOM 1631 O O . PRO A 1 221 ? 22.324 -11.008 -38.016 1.00 91.19 221 PRO A O 1
ATOM 1634 N N . GLN A 1 222 ? 20.247 -11.737 -38.352 1.00 89.69 222 GLN A N 1
ATOM 1635 C CA . GLN A 1 222 ? 20.172 -11.153 -39.694 1.00 89.69 222 GLN A CA 1
ATOM 1636 C C . GLN A 1 222 ? 20.110 -9.619 -39.661 1.00 89.69 222 GLN A C 1
ATOM 1638 O O . GLN A 1 222 ? 20.668 -8.960 -40.539 1.00 89.69 222 GLN A O 1
ATOM 1643 N N . ALA A 1 223 ? 19.423 -9.037 -38.673 1.00 87.88 223 ALA A N 1
ATOM 1644 C CA . ALA A 1 223 ? 19.272 -7.590 -38.550 1.00 87.88 223 ALA A CA 1
ATOM 1645 C C . ALA A 1 223 ? 20.562 -6.935 -38.031 1.00 87.88 223 ALA A C 1
ATOM 1647 O O . ALA A 1 223 ? 20.984 -5.913 -38.582 1.00 87.88 223 ALA A O 1
ATOM 1648 N N . SER A 1 224 ? 21.215 -7.552 -37.040 1.00 91.00 224 SER A N 1
ATOM 1649 C CA . SER A 1 224 ? 22.519 -7.112 -36.531 1.00 91.00 224 SER A CA 1
ATOM 1650 C C . SER A 1 224 ? 23.606 -7.231 -37.602 1.00 91.00 224 SER A C 1
ATOM 1652 O O . SER A 1 224 ? 24.278 -6.241 -37.893 1.00 91.00 224 SER A O 1
ATOM 1654 N N . ALA A 1 225 ? 23.681 -8.358 -38.320 1.00 92.00 225 ALA A N 1
ATOM 1655 C CA . ALA A 1 225 ? 24.639 -8.533 -39.413 1.00 92.00 225 ALA A CA 1
ATOM 1656 C C . ALA A 1 225 ? 24.474 -7.475 -40.519 1.00 92.00 225 ALA A C 1
ATOM 1658 O O . ALA A 1 225 ? 25.463 -6.914 -40.989 1.00 92.00 225 ALA A O 1
ATOM 1659 N N . ARG A 1 226 ? 23.236 -7.132 -40.913 1.00 92.00 226 ARG A N 1
ATOM 1660 C CA . ARG A 1 226 ? 22.984 -6.055 -41.894 1.00 92.00 226 ARG A CA 1
ATOM 1661 C C . ARG A 1 226 ? 23.506 -4.694 -41.417 1.00 92.00 226 ARG A C 1
ATOM 1663 O O . ARG A 1 226 ? 23.995 -3.919 -42.238 1.00 92.00 226 ARG A O 1
ATOM 1670 N N . ARG A 1 227 ? 23.409 -4.390 -40.116 1.00 92.12 227 ARG A N 1
ATOM 1671 C CA . ARG A 1 227 ? 23.952 -3.154 -39.522 1.00 92.12 227 ARG A CA 1
ATOM 1672 C C . ARG A 1 227 ? 25.481 -3.166 -39.516 1.00 92.12 227 ARG A C 1
ATOM 1674 O O . ARG A 1 227 ? 26.080 -2.196 -39.984 1.00 92.12 227 ARG A O 1
ATOM 1681 N N . HIS A 1 228 ? 26.090 -4.270 -39.087 1.00 93.62 228 HIS A N 1
ATOM 1682 C CA . HIS A 1 228 ? 27.547 -4.422 -39.034 1.00 93.62 228 HIS A CA 1
ATOM 1683 C C . HIS A 1 228 ? 28.193 -4.383 -40.423 1.00 93.62 228 HIS A C 1
ATOM 1685 O O . HIS A 1 228 ? 29.203 -3.706 -40.598 1.00 93.62 228 HIS A O 1
ATOM 1691 N N . VAL A 1 229 ? 27.576 -4.999 -41.439 1.00 95.50 229 VAL A N 1
ATOM 1692 C CA . VAL A 1 229 ? 28.025 -4.907 -42.845 1.00 95.50 229 VAL A CA 1
ATOM 1693 C C . VAL A 1 229 ? 28.006 -3.461 -43.350 1.00 95.50 229 VAL A C 1
ATOM 1695 O O . VAL A 1 229 ? 28.880 -3.058 -44.112 1.00 95.50 229 VAL A O 1
ATOM 1698 N N . ALA A 1 230 ? 27.048 -2.651 -42.896 1.00 93.25 230 ALA A N 1
ATOM 1699 C CA . ALA A 1 230 ? 26.988 -1.225 -43.206 1.00 93.25 230 ALA A CA 1
ATOM 1700 C C . ALA A 1 230 ? 27.958 -0.366 -42.363 1.00 93.25 230 ALA A C 1
ATOM 1702 O O . ALA A 1 230 ? 27.877 0.863 -42.419 1.00 93.25 230 ALA A O 1
ATOM 1703 N N . GLY A 1 231 ? 28.836 -0.983 -41.562 1.00 93.31 231 GLY A N 1
ATOM 1704 C CA . GLY A 1 231 ? 29.783 -0.300 -40.677 1.00 93.31 231 GLY A CA 1
ATOM 1705 C C . GLY A 1 231 ? 29.127 0.413 -39.491 1.00 93.31 231 GLY A C 1
ATOM 1706 O O . GLY A 1 231 ? 29.717 1.336 -38.933 1.00 93.31 231 GLY A O 1
ATOM 1707 N N . LYS A 1 232 ? 27.893 0.041 -39.125 1.00 94.31 232 LYS A N 1
ATOM 1708 C CA . LYS A 1 232 ? 27.118 0.677 -38.049 1.00 94.31 232 LYS A CA 1
ATOM 1709 C C . LYS A 1 232 ? 26.909 -0.290 -36.887 1.00 94.31 232 LYS A C 1
ATOM 1711 O O . LYS A 1 232 ? 26.658 -1.471 -37.107 1.00 94.31 232 LYS A O 1
ATOM 1716 N N . ARG A 1 233 ? 26.921 0.245 -35.665 1.00 94.44 233 ARG A N 1
ATOM 1717 C CA . ARG A 1 233 ? 26.460 -0.453 -34.456 1.00 94.44 233 ARG A CA 1
ATOM 1718 C C . ARG A 1 233 ? 24.933 -0.603 -34.447 1.00 94.44 233 ARG A C 1
ATOM 1720 O O . ARG A 1 233 ? 24.218 0.169 -35.109 1.00 94.44 233 ARG A O 1
ATOM 1727 N N . THR A 1 234 ? 24.426 -1.583 -33.709 1.00 94.25 234 THR A N 1
ATOM 1728 C CA . THR A 1 234 ? 22.995 -1.702 -33.396 1.00 94.25 234 THR A CA 1
ATOM 1729 C C . THR A 1 234 ? 22.568 -0.627 -32.390 1.00 94.25 234 THR A C 1
ATOM 1731 O O . THR A 1 234 ? 23.391 0.064 -31.788 1.00 94.25 234 THR A O 1
ATOM 1734 N N . ALA A 1 235 ? 21.255 -0.447 -32.213 1.00 91.50 235 ALA A N 1
ATOM 1735 C CA . ALA A 1 235 ? 20.742 0.489 -31.214 1.00 91.50 235 ALA A CA 1
ATOM 1736 C C . ALA A 1 235 ? 21.159 0.073 -29.791 1.00 91.50 235 ALA A C 1
ATOM 1738 O O . ALA A 1 235 ? 21.608 0.917 -29.020 1.00 91.50 235 ALA A O 1
ATOM 1739 N N . ARG A 1 236 ? 21.085 -1.227 -29.470 1.00 90.44 236 ARG A N 1
ATOM 1740 C CA . ARG A 1 236 ? 21.448 -1.758 -28.148 1.00 90.44 236 ARG A CA 1
ATOM 1741 C C . ARG A 1 236 ? 22.955 -1.744 -27.896 1.00 90.44 236 ARG A C 1
ATOM 1743 O O . ARG A 1 236 ? 23.354 -1.442 -26.780 1.00 90.44 236 ARG A O 1
ATOM 1750 N N . GLU A 1 237 ? 23.790 -1.961 -28.914 1.00 93.00 237 GLU A N 1
ATOM 1751 C CA . GLU A 1 237 ? 25.247 -1.781 -28.798 1.00 93.00 237 GLU A CA 1
ATOM 1752 C C . GLU A 1 237 ? 25.623 -0.338 -28.435 1.00 93.00 237 GLU A C 1
ATOM 1754 O O . GLU A 1 237 ? 26.527 -0.122 -27.635 1.00 93.00 237 GLU A O 1
ATOM 1759 N N . ASN A 1 238 ? 24.915 0.661 -28.975 1.00 93.75 238 ASN A N 1
ATOM 1760 C CA . ASN A 1 238 ? 25.141 2.059 -28.592 1.00 93.75 238 ASN A CA 1
ATOM 1761 C C . ASN A 1 238 ? 24.696 2.346 -27.152 1.00 93.75 238 ASN A C 1
ATOM 1763 O O . ASN A 1 238 ? 25.355 3.109 -26.455 1.00 93.75 238 ASN A O 1
ATOM 1767 N N . LEU A 1 239 ? 23.587 1.748 -26.706 1.00 91.25 239 LEU A N 1
ATOM 1768 C CA . LEU A 1 239 ? 23.127 1.880 -25.322 1.00 91.25 239 LEU A CA 1
ATOM 1769 C C . LEU A 1 239 ? 24.114 1.224 -24.345 1.00 91.25 239 LEU A C 1
ATOM 1771 O O . LEU A 1 239 ? 24.431 1.817 -23.321 1.00 91.25 239 LEU A O 1
ATOM 1775 N N . ALA A 1 240 ? 24.641 0.044 -24.679 1.00 90.75 240 ALA A N 1
ATOM 1776 C CA . ALA A 1 240 ? 25.615 -0.665 -23.850 1.00 90.75 240 ALA A CA 1
ATOM 1777 C C . ALA A 1 240 ? 26.956 0.080 -23.713 1.00 90.75 240 ALA A C 1
ATOM 1779 O O . ALA A 1 240 ? 27.628 -0.071 -22.702 1.00 90.75 240 ALA A O 1
ATOM 1780 N N . ASP A 1 241 ? 27.335 0.882 -24.712 1.00 92.75 241 ASP A N 1
ATOM 1781 C CA . ASP A 1 241 ? 28.527 1.743 -24.656 1.00 92.75 241 ASP A CA 1
ATOM 1782 C C . ASP A 1 241 ? 28.296 3.015 -23.816 1.00 92.75 241 ASP A C 1
ATOM 1784 O O . ASP A 1 241 ? 29.243 3.608 -23.308 1.00 92.75 241 ASP A O 1
ATOM 1788 N N . LEU A 1 242 ? 27.039 3.454 -23.674 1.00 93.81 242 LEU A N 1
ATOM 1789 C CA . LEU A 1 242 ? 26.684 4.698 -22.983 1.00 93.81 242 LEU A CA 1
ATOM 1790 C C . LEU A 1 242 ? 26.397 4.506 -21.487 1.00 93.81 242 LEU A C 1
ATOM 1792 O O . LEU A 1 242 ? 26.646 5.414 -20.696 1.00 93.81 242 LEU A O 1
ATOM 1796 N N . PHE A 1 243 ? 25.822 3.364 -21.112 1.00 92.38 243 PHE A N 1
ATOM 1797 C CA . PHE A 1 243 ? 25.336 3.094 -19.761 1.00 92.38 243 PHE A CA 1
ATOM 1798 C C . PHE A 1 243 ? 26.226 2.091 -19.024 1.00 92.38 243 PHE A C 1
ATOM 1800 O O . PHE A 1 243 ? 26.677 1.105 -19.603 1.00 92.38 243 PHE A O 1
ATOM 1807 N N . ASP A 1 244 ? 26.398 2.289 -17.714 1.00 92.44 244 ASP A N 1
ATOM 1808 C CA . ASP A 1 244 ? 27.052 1.299 -16.857 1.00 92.44 244 ASP A CA 1
ATOM 1809 C C . ASP A 1 244 ? 26.271 -0.028 -16.867 1.00 92.44 244 ASP A C 1
ATOM 1811 O O . ASP A 1 244 ? 25.027 -0.007 -16.924 1.00 92.44 244 ASP A O 1
ATOM 1815 N N . PRO A 1 245 ? 26.953 -1.186 -16.744 1.00 82.50 245 PRO A N 1
ATOM 1816 C CA . PRO A 1 245 ? 26.293 -2.484 -16.673 1.00 82.50 245 PRO A CA 1
ATOM 1817 C C . PRO A 1 245 ? 25.214 -2.475 -15.583 1.00 82.50 245 PRO A C 1
ATOM 1819 O O . PRO A 1 245 ? 25.497 -2.121 -14.443 1.00 82.50 245 PRO A O 1
ATOM 1822 N N . SER A 1 246 ? 23.982 -2.864 -15.931 1.00 80.50 246 SER A N 1
ATOM 1823 C CA . SER A 1 246 ? 22.774 -2.900 -15.072 1.00 80.50 246 SER A CA 1
ATOM 1824 C C . SER A 1 246 ? 22.095 -1.566 -14.706 1.00 80.50 246 SER A C 1
ATOM 1826 O O . SER A 1 246 ? 21.067 -1.580 -14.031 1.00 80.50 246 SER A O 1
ATOM 1828 N N . SER A 1 247 ? 22.586 -0.419 -15.186 1.00 88.75 247 SER A N 1
ATOM 1829 C CA . SER A 1 247 ? 21.952 0.884 -14.903 1.00 88.75 247 SER A CA 1
ATOM 1830 C C . SER A 1 247 ? 20.750 1.207 -15.805 1.00 88.75 247 SER A C 1
ATOM 1832 O O . SER A 1 247 ? 19.869 1.984 -15.428 1.00 88.75 247 SER A O 1
ATOM 1834 N N . PHE A 1 248 ? 20.688 0.605 -16.995 1.00 89.31 248 PHE A N 1
ATOM 1835 C CA . PHE A 1 248 ? 19.663 0.892 -17.995 1.00 89.31 248 PHE A CA 1
ATOM 1836 C C . PHE A 1 248 ? 18.334 0.185 -17.683 1.00 89.31 248 PHE A C 1
ATOM 1838 O O . PHE A 1 248 ? 18.290 -1.035 -17.529 1.00 89.31 248 PHE A O 1
ATOM 1845 N N . ARG A 1 249 ? 17.234 0.951 -17.640 1.00 89.88 249 ARG A N 1
ATOM 1846 C CA . ARG A 1 249 ? 15.858 0.441 -17.505 1.00 89.88 249 ARG A CA 1
ATOM 1847 C C . ARG A 1 249 ? 15.050 0.797 -18.749 1.00 89.88 249 ARG A C 1
ATOM 1849 O O . ARG A 1 249 ? 14.764 1.967 -18.991 1.00 89.88 249 ARG A O 1
ATOM 1856 N N . GLU A 1 250 ? 14.697 -0.215 -19.531 1.00 88.06 250 GLU A N 1
ATOM 1857 C CA . GLU A 1 250 ? 13.961 -0.054 -20.784 1.00 88.06 250 GLU A CA 1
ATOM 1858 C C . GLU A 1 250 ? 12.454 0.084 -20.543 1.00 88.06 250 GLU A C 1
ATOM 1860 O O . GLU A 1 250 ? 11.865 -0.676 -19.774 1.00 88.06 250 GLU A O 1
ATOM 1865 N N . TYR A 1 251 ? 11.820 1.032 -21.232 1.00 91.56 251 TYR A N 1
ATOM 1866 C CA . TYR A 1 251 ? 10.369 1.209 -21.213 1.00 91.56 251 TYR A CA 1
ATOM 1867 C C . TYR A 1 251 ? 9.761 0.663 -22.501 1.00 91.56 251 TYR A C 1
ATOM 1869 O O . TYR A 1 251 ? 10.199 1.013 -23.591 1.00 91.56 251 TYR A O 1
ATOM 1877 N N . GLY A 1 252 ? 8.726 -0.168 -22.367 1.00 89.81 252 GLY A N 1
ATOM 1878 C CA . GLY A 1 252 ? 7.992 -0.723 -23.506 1.00 89.81 252 GLY A CA 1
ATOM 1879 C C . GLY A 1 252 ? 8.800 -1.627 -24.456 1.00 89.81 252 GLY A C 1
ATOM 1880 O O . GLY A 1 252 ? 8.610 -1.501 -25.663 1.00 89.81 252 GLY A O 1
ATOM 1881 N N . PRO A 1 253 ? 9.640 -2.570 -23.977 1.00 89.50 253 PRO A N 1
ATOM 1882 C CA . PRO A 1 253 ? 10.427 -3.443 -24.861 1.00 89.50 253 PRO A CA 1
ATOM 1883 C C . PRO A 1 253 ? 9.566 -4.329 -25.782 1.00 89.50 253 PRO A C 1
ATOM 1885 O O . PRO A 1 253 ? 10.011 -4.728 -26.854 1.00 89.50 253 PRO A O 1
ATOM 1888 N N . LEU A 1 254 ? 8.322 -4.614 -25.379 1.00 91.56 254 LEU A N 1
ATOM 1889 C CA . LEU A 1 254 ? 7.367 -5.452 -26.114 1.00 91.56 254 LEU A CA 1
ATOM 1890 C C . LEU A 1 254 ? 6.381 -4.650 -26.983 1.00 91.56 254 LEU A C 1
ATOM 1892 O O . LEU A 1 254 ? 5.393 -5.198 -27.470 1.00 91.56 254 LEU A O 1
ATOM 1896 N N . VAL A 1 255 ? 6.591 -3.340 -27.147 1.00 91.75 255 VAL A N 1
ATOM 1897 C CA . VAL A 1 255 ? 5.735 -2.521 -28.016 1.00 91.75 255 VAL A CA 1
ATOM 1898 C C . VAL A 1 255 ? 5.952 -2.930 -29.475 1.00 91.75 255 VAL A C 1
ATOM 1900 O O . VAL A 1 255 ? 7.076 -3.167 -29.905 1.00 91.75 255 VAL A O 1
ATOM 1903 N N . ILE A 1 256 ? 4.862 -2.999 -30.238 1.00 91.81 256 ILE A N 1
ATOM 1904 C CA . ILE A 1 256 ? 4.863 -3.302 -31.673 1.00 91.81 256 ILE A CA 1
ATOM 1905 C C . ILE A 1 256 ? 4.238 -2.155 -32.462 1.00 91.81 256 ILE A C 1
ATOM 1907 O O . ILE A 1 256 ? 3.388 -1.427 -31.941 1.00 91.81 256 ILE A O 1
ATOM 1911 N N . ALA A 1 257 ? 4.576 -2.053 -33.747 1.00 90.69 257 ALA A N 1
ATOM 1912 C CA . ALA A 1 257 ? 3.963 -1.070 -34.635 1.00 90.69 257 ALA A CA 1
ATOM 1913 C C . ALA A 1 257 ? 2.435 -1.170 -34.655 1.00 90.69 257 ALA A C 1
ATOM 1915 O O . ALA A 1 257 ? 1.845 -2.249 -34.794 1.00 90.69 257 ALA A O 1
ATOM 1916 N N . ALA A 1 258 ? 1.777 -0.010 -34.654 1.00 91.06 258 ALA A N 1
ATOM 1917 C CA . ALA A 1 258 ? 0.324 0.129 -34.761 1.00 91.06 258 ALA A CA 1
ATOM 1918 C C . ALA A 1 258 ? -0.206 -0.144 -36.192 1.00 91.06 258 ALA A C 1
ATOM 1920 O O . ALA A 1 258 ? -0.981 0.629 -36.759 1.00 91.06 258 ALA A O 1
ATOM 1921 N N . GLN A 1 259 ? 0.210 -1.256 -36.806 1.00 90.69 259 GLN A N 1
ATOM 1922 C CA . GLN A 1 259 ? -0.092 -1.629 -38.194 1.00 90.69 259 GLN A CA 1
ATOM 1923 C C . GLN A 1 259 ? -0.851 -2.960 -38.318 1.00 90.69 259 GLN A C 1
ATOM 1925 O O . GLN A 1 259 ? -0.812 -3.605 -39.366 1.00 90.69 259 GLN A O 1
ATOM 1930 N N . ARG A 1 260 ? -1.636 -3.330 -37.297 1.00 88.75 260 ARG A N 1
ATOM 1931 C CA . ARG A 1 260 ? -2.448 -4.569 -37.259 1.00 88.75 260 ARG A CA 1
ATOM 1932 C C . ARG A 1 260 ? -3.468 -4.715 -38.399 1.00 88.75 260 ARG A C 1
ATOM 1934 O O . ARG A 1 260 ? -3.997 -5.792 -38.624 1.00 88.75 260 ARG A O 1
ATOM 1941 N N . ARG A 1 261 ? -3.762 -3.633 -39.132 1.00 88.31 261 ARG A N 1
ATOM 1942 C CA . ARG A 1 261 ? -4.610 -3.672 -40.341 1.00 88.31 261 ARG A CA 1
ATOM 1943 C C . ARG A 1 261 ? -3.868 -4.140 -41.598 1.00 88.31 261 ARG A C 1
ATOM 1945 O O . ARG A 1 261 ? -4.520 -4.486 -42.574 1.00 88.31 261 ARG A O 1
ATOM 1952 N N . ARG A 1 262 ? -2.534 -4.064 -41.614 1.00 88.88 262 ARG A N 1
ATOM 1953 C CA . ARG A 1 262 ? -1.686 -4.349 -42.789 1.00 88.88 262 ARG A CA 1
ATOM 1954 C C . ARG A 1 262 ? -0.822 -5.592 -42.617 1.00 88.88 262 ARG A C 1
ATOM 1956 O O . ARG A 1 262 ? -0.405 -6.168 -43.614 1.00 88.88 262 ARG A O 1
ATOM 1963 N N . ARG A 1 263 ? -0.519 -5.954 -41.373 1.00 91.00 263 ARG A N 1
ATOM 1964 C CA . ARG A 1 263 ? 0.384 -7.042 -40.994 1.00 91.00 263 ARG A CA 1
ATOM 1965 C C . ARG A 1 263 ? -0.250 -7.869 -39.885 1.00 91.00 263 ARG A C 1
ATOM 1967 O O . ARG A 1 263 ? -1.082 -7.354 -39.135 1.00 91.00 263 ARG A O 1
ATOM 1974 N N . THR A 1 264 ? 0.129 -9.138 -39.813 1.00 93.38 264 THR A N 1
ATOM 1975 C CA . THR A 1 264 ? -0.295 -10.048 -38.745 1.00 93.38 264 THR A CA 1
ATOM 1976 C C . THR A 1 264 ? 0.422 -9.712 -37.439 1.00 93.38 264 THR A C 1
ATOM 1978 O O . THR A 1 264 ? 1.441 -9.024 -37.446 1.00 93.38 264 THR A O 1
ATOM 1981 N N . LEU A 1 265 ? -0.123 -10.177 -36.311 1.00 87.62 265 LEU A N 1
ATOM 1982 C CA . LEU A 1 265 ? 0.492 -9.966 -34.999 1.00 87.62 265 LEU A CA 1
ATOM 1983 C C . LEU A 1 265 ? 1.904 -10.576 -34.952 1.00 87.62 265 LEU A C 1
ATOM 1985 O O . LEU A 1 265 ? 2.847 -9.860 -34.645 1.00 87.62 265 LEU A O 1
ATOM 1989 N N . ASP A 1 266 ? 2.052 -11.830 -35.383 1.00 87.25 266 ASP A N 1
ATOM 1990 C CA . ASP A 1 266 ? 3.335 -12.550 -35.394 1.00 87.25 266 ASP A CA 1
ATOM 1991 C C . ASP A 1 266 ? 4.409 -11.841 -36.240 1.00 87.25 266 ASP A C 1
ATOM 1993 O O . ASP A 1 266 ? 5.579 -11.775 -35.865 1.00 87.25 266 ASP A O 1
ATOM 1997 N N . ASP A 1 267 ? 4.013 -11.260 -37.381 1.00 88.38 267 ASP A N 1
ATOM 1998 C CA . ASP A 1 267 ? 4.922 -10.473 -38.224 1.00 88.38 267 ASP A CA 1
ATOM 1999 C C . ASP A 1 267 ? 5.365 -9.185 -37.517 1.00 88.38 267 ASP A C 1
ATOM 2001 O O . ASP A 1 267 ? 6.535 -8.805 -37.586 1.00 88.38 267 ASP A O 1
ATOM 2005 N N . LEU A 1 268 ? 4.446 -8.519 -36.814 1.00 88.44 268 LEU A N 1
ATOM 2006 C CA . LEU A 1 268 ? 4.739 -7.299 -36.064 1.00 88.44 268 LEU A CA 1
ATOM 2007 C C . LEU A 1 268 ? 5.643 -7.570 -34.855 1.00 88.44 268 LEU A C 1
ATOM 2009 O O . LEU A 1 268 ? 6.558 -6.786 -34.611 1.00 88.44 268 LEU A O 1
ATOM 2013 N N . GLU A 1 269 ? 5.432 -8.679 -34.149 1.00 86.62 269 GLU A N 1
ATOM 2014 C CA . GLU A 1 269 ? 6.272 -9.100 -33.022 1.00 86.62 269 GLU A CA 1
ATOM 2015 C C . GLU A 1 269 ? 7.704 -9.426 -33.473 1.00 86.62 269 GLU A C 1
ATOM 2017 O O . GLU A 1 269 ? 8.667 -8.973 -32.855 1.00 86.62 269 GLU A O 1
ATOM 2022 N N . ALA A 1 270 ? 7.873 -10.120 -34.604 1.00 85.56 270 ALA A N 1
ATOM 2023 C CA . ALA A 1 270 ? 9.198 -10.479 -35.113 1.00 85.56 270 ALA A CA 1
ATOM 2024 C C . ALA A 1 270 ? 9.951 -9.297 -35.760 1.00 85.56 270 ALA A C 1
ATOM 2026 O O . ALA A 1 270 ? 11.170 -9.131 -35.602 1.00 85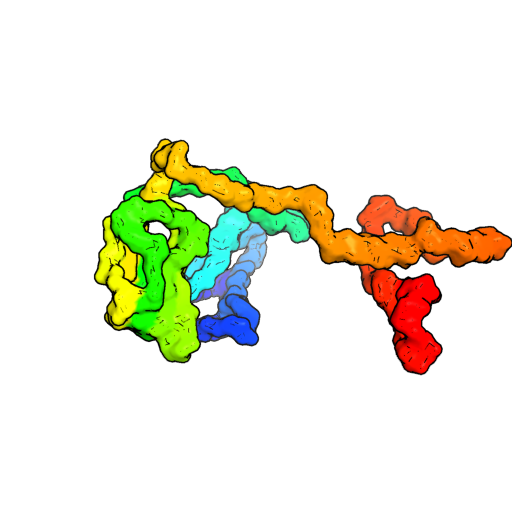.56 270 ALA A O 1
ATOM 2027 N N . ASN A 1 271 ? 9.240 -8.471 -36.533 1.00 87.19 271 ASN A N 1
ATOM 2028 C CA . ASN A 1 271 ? 9.864 -7.477 -37.407 1.00 87.19 271 ASN A CA 1
ATOM 2029 C C . ASN A 1 271 ? 9.788 -6.047 -36.880 1.00 87.19 271 ASN A C 1
ATOM 2031 O O . ASN A 1 271 ? 10.447 -5.168 -37.442 1.00 87.19 271 ASN A O 1
ATOM 2035 N N . THR A 1 272 ? 9.011 -5.776 -35.833 1.00 87.88 272 THR A N 1
ATOM 2036 C CA . THR A 1 272 ? 8.849 -4.421 -35.289 1.00 87.88 272 THR A CA 1
ATOM 2037 C C . THR A 1 272 ? 8.918 -4.382 -33.757 1.00 87.88 272 THR A C 1
ATOM 2039 O O . THR A 1 272 ? 8.022 -3.821 -33.127 1.00 87.88 272 THR A O 1
ATOM 2042 N N . PRO A 1 273 ? 9.973 -4.954 -33.139 1.00 87.94 273 PRO A N 1
ATOM 2043 C CA . PRO A 1 273 ? 10.138 -4.885 -31.693 1.00 87.94 273 PRO A CA 1
ATOM 2044 C C . PRO A 1 273 ? 10.432 -3.451 -31.256 1.00 87.94 273 PRO A C 1
ATOM 2046 O O . PRO A 1 273 ? 11.124 -2.714 -31.965 1.00 87.94 273 PRO A O 1
ATOM 2049 N N . ALA A 1 274 ? 9.895 -3.082 -30.094 1.00 86.38 274 ALA A N 1
ATOM 2050 C CA . ALA A 1 274 ? 9.914 -1.729 -29.538 1.00 86.38 274 ALA A CA 1
ATOM 2051 C C . ALA A 1 274 ? 9.412 -0.627 -30.504 1.00 86.38 274 ALA A C 1
ATOM 2053 O O . ALA A 1 274 ? 9.715 0.545 -30.305 1.00 86.38 274 ALA A O 1
ATOM 2054 N N . ASP A 1 275 ? 8.643 -0.995 -31.539 1.00 87.50 275 ASP A N 1
ATOM 2055 C CA . ASP A 1 275 ? 8.207 -0.117 -32.639 1.00 87.50 275 ASP A CA 1
ATOM 2056 C C . ASP A 1 275 ? 9.342 0.597 -33.407 1.00 87.50 275 ASP A C 1
ATOM 2058 O O . ASP A 1 275 ? 9.198 1.744 -33.835 1.00 87.50 275 ASP A O 1
ATOM 2062 N N . GLY A 1 276 ? 10.450 -0.121 -33.652 1.00 67.12 276 GLY A N 1
ATOM 2063 C CA . GLY A 1 276 ? 11.469 0.263 -34.644 1.00 67.12 276 GLY A CA 1
ATOM 2064 C C . GLY A 1 276 ? 12.744 0.875 -34.085 1.00 67.12 276 GLY A C 1
ATOM 2065 O O . GLY A 1 276 ? 12.774 2.105 -33.875 1.00 67.12 276 GLY A O 1
#

Foldseek 3Di:
DQDWWAFDDPQKDKDAPDDHPDDDDPPDDPDGMDIGGDDPPDQQVVRLVVVLVRLVRTDDPDDDDCSVVVNVLSPDVCSNVVVDDPCRSVVVVVVVVPDPDPDDDFDWDWFFDQAWFAWADAPDAQFDWDAAQGFGTWGDDPNDIDTGGDNHTFTFNHAPDDHGDTDHHGHTGTIGGDDPPPDDPPDDPPPPPDDPPPPPCDPVNVVVVVLLVLLDCVVVVVVQVVQVVVVHGDPVRVVPVVDDPPPDDDDQQQDFDPPVVPDPPVCRSNPQGVRD

Sequence (276 aa):
MTRFDLPAGSGIRVESHGYAGMQATNDYDPLLAKIIVHRLGATLAQVLAHLETQLGHIVIEGVPTNLPLLRSVLADPAISGGAMTTSFVDDYLLRSSRIPVQAEDSQATDLFAPSAGTVVSIAGESGQWVEQGEPVAILEAMKMEHEIIAPAAGRLEKVTVQVGDFVAEGARVATLAAVAIDDQPADTTIATCGLPDLDDLRSDVAEIRDRHEAGLDAARPQASARRHVAGKRTARENLADLFDPSSFREYGPLVIAAQRRRRTLDDLEANTPADG